Protein AF-A0A9Y2ID64-F1 (afdb_monomer)

Solvent-accessible surface area (backbone atoms only — not comparable to full-atom values): 16949 Å² total; per-residue (Å²): 129,86,84,75,71,75,79,76,76,72,83,69,78,56,63,30,57,60,26,49,51,52,28,35,52,40,46,80,40,38,93,81,46,72,82,49,55,39,58,33,54,42,44,17,38,31,48,61,55,80,53,59,69,57,54,15,60,44,41,73,49,54,58,68,54,50,55,49,28,27,46,74,69,76,42,62,84,85,57,76,77,64,70,68,48,83,76,89,66,81,76,89,46,35,69,60,37,40,52,49,15,52,51,40,32,64,68,20,46,66,40,63,72,39,95,68,62,45,60,68,30,54,23,42,34,30,49,16,54,31,29,45,48,49,18,51,43,60,75,38,75,85,42,77,91,76,60,94,77,67,86,87,72,63,57,59,67,52,46,54,47,50,34,51,56,24,50,49,49,31,50,53,39,52,45,51,53,50,38,60,70,46,64,83,51,51,66,59,57,52,16,51,53,52,49,50,55,46,50,56,44,45,75,65,74,76,55,70,78,60,62,62,50,79,44,76,44,78,53,97,50,88,84,54,78,64,38,46,35,38,39,34,55,52,91,80,41,53,59,41,68,49,54,85,38,85,88,64,83,67,79,65,51,67,53,52,36,54,52,50,52,53,48,32,54,54,51,20,58,60,48,53,78,74,56,56,75,71,78,74,67,61,75,73,73,81,78,73,86,89,84,132

Structure (mmCIF, N/CA/C/O backbone):
data_AF-A0A9Y2ID64-F1
#
_entry.id   AF-A0A9Y2ID64-F1
#
loop_
_atom_site.group_PDB
_atom_site.id
_atom_site.type_symbol
_atom_site.label_atom_id
_atom_site.label_alt_id
_atom_site.label_comp_id
_atom_site.label_asym_id
_atom_site.label_entity_id
_atom_site.label_seq_id
_atom_site.pdbx_PDB_ins_code
_atom_site.Cartn_x
_atom_site.Cartn_y
_atom_site.Cartn_z
_atom_site.occupancy
_atom_site.B_iso_or_equiv
_atom_site.auth_seq_id
_atom_site.auth_comp_id
_atom_site.auth_asym_id
_atom_site.auth_atom_id
_atom_site.pdbx_PDB_model_num
ATOM 1 N N . MET A 1 1 ? 22.579 25.090 21.616 1.00 46.38 1 MET A N 1
ATOM 2 C CA . MET A 1 1 ? 21.559 24.516 20.719 1.00 46.38 1 MET A CA 1
ATOM 3 C C . MET A 1 1 ? 21.939 23.068 20.486 1.00 46.38 1 MET A C 1
ATOM 5 O O . MET A 1 1 ? 23.093 22.851 20.128 1.00 46.38 1 MET A O 1
ATOM 9 N N . PRO A 1 2 ? 21.074 22.095 20.807 1.00 48.19 2 PRO A N 1
ATOM 10 C CA . PRO A 1 2 ? 21.376 20.694 20.552 1.00 48.19 2 PRO A CA 1
ATOM 11 C C . PRO A 1 2 ? 21.497 20.485 19.041 1.00 48.19 2 PRO A C 1
ATOM 13 O O . PRO A 1 2 ? 20.648 20.931 18.275 1.00 48.19 2 PRO A O 1
ATOM 16 N N . ASN A 1 3 ? 22.604 19.875 18.633 1.00 39.44 3 ASN A N 1
ATOM 17 C CA . ASN A 1 3 ? 22.901 19.538 17.251 1.00 39.44 3 ASN A CA 1
ATOM 18 C C . ASN A 1 3 ? 22.115 18.256 16.936 1.00 39.44 3 ASN A C 1
ATOM 20 O O . ASN A 1 3 ? 22.617 17.155 17.151 1.00 39.44 3 ASN A O 1
ATOM 24 N N . THR A 1 4 ? 20.842 18.384 16.567 1.00 50.47 4 THR A N 1
ATOM 25 C CA . THR A 1 4 ? 20.029 17.248 16.127 1.00 50.47 4 THR A CA 1
ATOM 26 C C . THR A 1 4 ? 20.488 16.855 14.732 1.00 50.47 4 THR A C 1
ATOM 28 O O . THR A 1 4 ? 20.091 17.450 13.732 1.00 50.47 4 THR A O 1
ATOM 31 N N . THR A 1 5 ? 21.377 15.865 14.675 1.00 47.34 5 THR A N 1
ATOM 32 C CA . THR A 1 5 ? 21.650 15.120 13.446 1.00 47.34 5 THR A CA 1
ATOM 33 C C . THR A 1 5 ? 20.305 14.673 12.861 1.00 47.34 5 THR A C 1
ATOM 35 O O . THR A 1 5 ? 19.483 14.151 13.620 1.00 47.34 5 THR A O 1
ATOM 38 N N . PRO A 1 6 ? 20.036 14.912 11.564 1.00 44.69 6 PRO A N 1
ATOM 39 C CA . PRO A 1 6 ? 18.810 14.447 10.933 1.00 44.69 6 PRO A CA 1
ATOM 40 C C . PRO A 1 6 ? 18.644 12.944 11.182 1.00 44.69 6 PRO A C 1
ATOM 42 O O . PRO A 1 6 ? 19.647 12.230 11.092 1.00 44.69 6 PRO A O 1
ATOM 45 N N . PRO A 1 7 ? 17.431 12.463 11.503 1.00 44.06 7 PRO A N 1
ATOM 46 C CA . PRO A 1 7 ? 17.189 11.033 11.622 1.00 44.06 7 PRO A CA 1
ATOM 47 C C . PRO A 1 7 ? 17.641 10.343 10.331 1.00 44.06 7 PRO A C 1
ATOM 49 O O . PRO A 1 7 ? 17.332 10.802 9.226 1.00 44.06 7 PRO A O 1
ATOM 52 N N . GLU A 1 8 ? 18.431 9.282 10.485 1.00 36.34 8 GLU A N 1
ATOM 53 C CA . GLU A 1 8 ? 18.841 8.415 9.386 1.00 36.34 8 GLU A CA 1
ATOM 54 C C . GLU A 1 8 ? 17.571 7.897 8.684 1.00 36.34 8 GLU A C 1
ATOM 56 O O . GLU A 1 8 ? 16.610 7.530 9.367 1.00 36.34 8 GLU A O 1
ATOM 61 N N . PRO A 1 9 ? 17.482 7.956 7.342 1.00 42.16 9 PRO A N 1
ATOM 62 C CA . PRO A 1 9 ? 16.262 7.579 6.640 1.00 42.16 9 PRO A CA 1
ATOM 63 C C . PRO A 1 9 ? 15.886 6.134 6.978 1.00 42.16 9 PRO A C 1
ATOM 65 O O . PRO A 1 9 ? 16.739 5.250 6.910 1.00 42.16 9 PRO A O 1
ATOM 68 N N . ALA A 1 10 ? 14.608 5.912 7.313 1.00 44.69 10 ALA A N 1
ATOM 69 C CA . ALA A 1 10 ? 14.034 4.590 7.561 1.00 44.69 10 ALA A CA 1
ATOM 70 C C . ALA A 1 10 ? 14.536 3.575 6.522 1.00 44.69 10 ALA A C 1
ATOM 72 O O . ALA A 1 10 ? 14.597 3.903 5.331 1.00 44.69 10 ALA A O 1
ATOM 73 N N . ALA A 1 11 ? 14.908 2.372 6.978 1.00 47.19 11 ALA A N 1
ATOM 74 C CA . ALA A 1 11 ? 15.541 1.343 6.159 1.00 47.19 11 ALA A CA 1
ATOM 75 C C . ALA A 1 11 ? 14.797 1.180 4.824 1.00 47.19 11 ALA A C 1
ATOM 77 O O . ALA A 1 11 ? 13.653 0.721 4.770 1.00 47.19 11 ALA A O 1
ATOM 78 N N . ALA A 1 12 ? 15.430 1.625 3.736 1.00 54.00 12 ALA A N 1
ATOM 79 C CA . ALA A 1 12 ? 14.833 1.566 2.413 1.00 54.00 12 ALA A CA 1
ATOM 80 C C . ALA A 1 12 ? 14.461 0.111 2.103 1.00 54.00 12 ALA A C 1
ATOM 82 O O . ALA A 1 12 ? 15.291 -0.782 2.290 1.00 54.00 12 ALA A O 1
ATOM 83 N N . VAL A 1 13 ? 13.235 -0.126 1.610 1.00 58.59 13 VAL A N 1
ATOM 84 C CA . VAL A 1 13 ? 12.840 -1.451 1.104 1.00 58.59 13 VAL A CA 1
ATOM 85 C C . VAL A 1 13 ? 13.966 -1.945 0.193 1.00 58.59 13 VAL A C 1
ATOM 87 O O . VAL A 1 13 ? 14.359 -1.210 -0.723 1.00 58.59 13 VAL A O 1
ATOM 90 N N . PRO A 1 14 ? 14.530 -3.144 0.431 1.00 80.56 14 PRO A N 1
ATOM 91 C CA . PRO A 1 14 ? 15.704 -3.572 -0.304 1.00 80.56 14 PRO A CA 1
ATOM 92 C C . PRO A 1 14 ? 15.351 -3.609 -1.789 1.00 80.56 14 PRO A C 1
ATOM 94 O O . PRO A 1 14 ? 14.405 -4.285 -2.190 1.00 80.56 14 PRO A O 1
ATOM 97 N N . ALA A 1 15 ? 16.106 -2.882 -2.619 1.00 83.75 15 ALA A N 1
ATOM 98 C CA . ALA A 1 15 ? 15.819 -2.710 -4.049 1.00 83.75 15 ALA A CA 1
ATOM 99 C C . ALA A 1 15 ? 15.603 -4.047 -4.789 1.00 83.75 15 ALA A C 1
ATOM 101 O O . ALA A 1 15 ? 14.873 -4.112 -5.778 1.00 83.75 15 ALA A O 1
ATOM 102 N N . GLN A 1 16 ? 16.207 -5.127 -4.282 1.00 87.94 16 GLN A N 1
ATOM 103 C CA . GLN A 1 16 ? 15.975 -6.492 -4.738 1.00 87.94 16 GLN A CA 1
ATOM 104 C C . GLN A 1 16 ? 14.514 -6.933 -4.602 1.00 87.94 16 GLN A C 1
ATOM 106 O O . GLN A 1 16 ? 13.974 -7.492 -5.552 1.00 87.94 16 GLN A O 1
ATOM 111 N N . ALA A 1 17 ? 13.877 -6.696 -3.455 1.00 87.44 17 ALA A N 1
ATOM 112 C CA . ALA A 1 17 ? 12.497 -7.101 -3.209 1.00 87.44 17 ALA A CA 1
ATOM 113 C C . ALA A 1 17 ? 11.541 -6.405 -4.186 1.00 87.44 17 ALA A C 1
ATOM 115 O O . ALA A 1 17 ? 10.771 -7.082 -4.863 1.00 87.44 17 ALA A O 1
ATOM 116 N N . MET A 1 18 ? 11.684 -5.086 -4.365 1.00 87.56 18 MET A N 1
ATOM 117 C CA . MET A 1 18 ? 10.884 -4.322 -5.334 1.00 87.56 18 MET A CA 1
ATOM 118 C C . MET A 1 18 ? 11.071 -4.829 -6.769 1.00 87.56 18 MET A C 1
ATOM 120 O O . MET A 1 18 ? 10.116 -4.925 -7.536 1.00 87.56 18 MET A O 1
ATOM 124 N N . ALA A 1 19 ? 12.302 -5.181 -7.148 1.00 90.50 19 ALA A N 1
ATOM 125 C CA . ALA A 1 19 ? 12.588 -5.712 -8.474 1.00 90.50 19 ALA A CA 1
ATOM 126 C C . ALA A 1 19 ? 11.948 -7.090 -8.717 1.00 90.50 19 ALA A C 1
ATOM 128 O O . ALA A 1 19 ? 11.438 -7.354 -9.808 1.00 90.50 19 ALA A O 1
ATOM 129 N N . LEU A 1 20 ? 11.973 -7.968 -7.709 1.00 94.12 20 LEU A N 1
ATOM 130 C CA . LEU A 1 20 ? 11.338 -9.286 -7.773 1.00 94.12 20 LEU A CA 1
ATOM 131 C C . LEU A 1 20 ? 9.811 -9.172 -7.805 1.00 94.12 20 LEU A C 1
ATOM 133 O O . LEU A 1 20 ? 9.170 -9.871 -8.590 1.00 94.12 20 LEU A O 1
ATOM 137 N N . GLU A 1 21 ? 9.239 -8.259 -7.020 1.00 93.12 21 GLU A N 1
ATOM 138 C CA . GLU A 1 21 ? 7.809 -7.956 -7.042 1.00 93.12 21 GLU A CA 1
ATOM 139 C C . GLU A 1 21 ? 7.373 -7.422 -8.412 1.00 93.12 21 GLU A C 1
ATOM 141 O O . GLU A 1 21 ? 6.405 -7.922 -8.988 1.00 93.12 21 GLU A O 1
ATOM 146 N N . ALA A 1 22 ? 8.122 -6.477 -8.988 1.00 92.38 22 ALA A N 1
ATOM 147 C CA . ALA A 1 22 ? 7.846 -5.946 -10.321 1.00 92.38 22 ALA A CA 1
ATOM 148 C C . ALA A 1 22 ? 7.907 -7.041 -11.401 1.00 92.38 22 ALA A C 1
ATOM 150 O O . ALA A 1 22 ? 7.045 -7.096 -12.280 1.00 92.38 22 ALA A O 1
ATOM 151 N N . LEU A 1 23 ? 8.880 -7.957 -11.319 1.00 95.62 23 LEU A N 1
ATOM 152 C CA . LEU A 1 23 ? 8.977 -9.099 -12.231 1.00 95.62 23 LEU A CA 1
ATOM 153 C C . LEU A 1 23 ? 7.775 -10.051 -12.096 1.00 95.62 23 LEU A C 1
ATOM 155 O O . LEU A 1 23 ? 7.238 -10.522 -13.100 1.00 95.62 23 LEU A O 1
ATOM 159 N N . GLN A 1 24 ? 7.316 -10.300 -10.870 1.00 95.88 24 GLN A N 1
ATOM 160 C CA . GLN A 1 24 ? 6.128 -11.113 -10.616 1.00 95.88 24 GLN A CA 1
ATOM 161 C C . GLN A 1 24 ? 4.842 -10.420 -11.099 1.00 95.88 24 GLN A C 1
ATOM 163 O O . GLN A 1 24 ? 3.943 -11.064 -11.644 1.00 95.88 24 GLN A O 1
ATOM 168 N N . ALA A 1 25 ? 4.747 -9.100 -10.925 1.00 91.44 25 ALA A N 1
ATOM 169 C CA . ALA A 1 25 ? 3.642 -8.294 -11.429 1.00 91.44 25 ALA A CA 1
ATOM 170 C C . ALA A 1 25 ? 3.588 -8.304 -12.962 1.00 91.44 25 ALA A C 1
ATOM 172 O O . ALA A 1 25 ? 2.496 -8.405 -13.527 1.00 91.44 25 ALA A O 1
ATOM 173 N N . TRP A 1 26 ? 4.744 -8.280 -13.630 1.00 95.56 26 TRP A N 1
ATOM 174 C CA . TRP A 1 26 ? 4.830 -8.443 -15.079 1.00 95.56 26 TRP A CA 1
ATOM 175 C C . TRP A 1 26 ? 4.258 -9.782 -15.542 1.00 95.56 26 TRP A C 1
ATOM 177 O O . TRP A 1 26 ? 3.458 -9.791 -16.470 1.00 95.56 26 TRP A O 1
ATOM 187 N N . ALA A 1 27 ? 4.573 -10.897 -14.872 1.00 94.44 27 ALA A N 1
ATOM 188 C CA . ALA A 1 27 ? 4.057 -12.213 -15.264 1.00 94.44 27 ALA A CA 1
ATOM 189 C C . ALA A 1 27 ? 2.516 -12.251 -15.293 1.00 94.44 27 ALA A C 1
ATOM 191 O O . ALA A 1 27 ? 1.920 -12.787 -16.228 1.00 94.44 27 ALA A O 1
ATOM 192 N N . ARG A 1 28 ? 1.863 -11.589 -14.324 1.00 93.25 28 ARG A N 1
ATOM 193 C CA . ARG A 1 28 ? 0.395 -11.438 -14.265 1.00 93.25 28 ARG A CA 1
ATOM 194 C C . ARG A 1 28 ? -0.179 -10.521 -15.354 1.00 93.25 28 ARG A C 1
ATOM 196 O O . ARG A 1 28 ? -1.369 -10.591 -15.639 1.00 93.25 28 ARG A O 1
ATOM 203 N N . ASN A 1 29 ? 0.648 -9.662 -15.949 1.00 89.56 29 ASN A N 1
ATOM 204 C CA . ASN A 1 29 ? 0.251 -8.633 -16.915 1.00 89.56 29 ASN A CA 1
ATOM 205 C C . ASN A 1 29 ? 0.968 -8.767 -18.271 1.00 89.56 29 ASN A C 1
ATOM 207 O O . ASN A 1 29 ? 0.982 -7.811 -19.048 1.00 89.56 29 ASN A O 1
ATOM 211 N N . ARG A 1 30 ? 1.554 -9.932 -18.575 1.00 91.25 30 ARG A N 1
ATOM 212 C CA . ARG A 1 30 ? 2.472 -10.123 -19.713 1.00 91.25 30 ARG A CA 1
ATOM 213 C C . ARG A 1 30 ? 1.891 -9.689 -21.060 1.00 91.25 30 ARG A C 1
ATOM 215 O O . ARG A 1 30 ? 2.608 -9.119 -21.875 1.00 91.25 30 ARG A O 1
ATOM 222 N N . ASP A 1 31 ? 0.587 -9.879 -21.256 1.00 90.44 31 ASP A N 1
ATOM 223 C CA . ASP A 1 31 ? -0.111 -9.532 -22.501 1.00 90.44 31 ASP A CA 1
ATOM 224 C C . ASP A 1 31 ? -0.261 -8.012 -22.692 1.00 90.44 31 ASP A C 1
ATOM 226 O O . ASP A 1 31 ? -0.477 -7.538 -23.804 1.00 90.44 31 ASP A O 1
ATOM 230 N N . ARG A 1 32 ? -0.142 -7.233 -21.609 1.00 83.06 32 ARG A N 1
ATOM 231 C CA . ARG A 1 32 ? -0.241 -5.765 -21.616 1.00 83.06 32 ARG A CA 1
ATOM 232 C C . ARG A 1 32 ? 1.120 -5.076 -21.700 1.00 83.06 32 ARG A C 1
ATOM 234 O O . ARG A 1 32 ? 1.168 -3.907 -22.066 1.00 83.06 32 ARG A O 1
ATOM 241 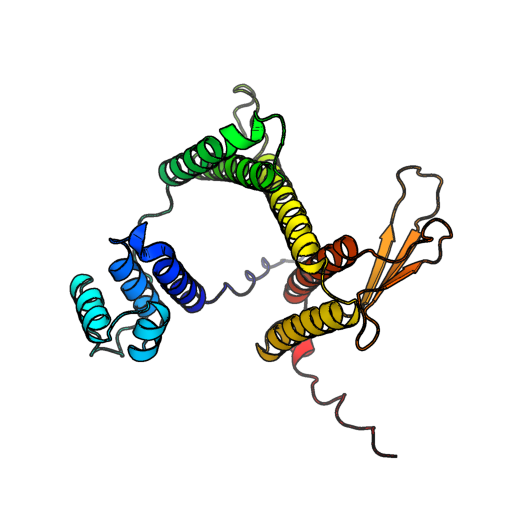N N . MET A 1 33 ? 2.197 -5.774 -21.336 1.00 87.81 33 MET A N 1
ATOM 242 C CA . MET A 1 33 ? 3.558 -5.229 -21.230 1.00 87.81 33 MET A CA 1
ATOM 243 C C . MET A 1 33 ? 4.603 -6.185 -21.841 1.00 87.81 33 MET A C 1
ATOM 245 O O . MET A 1 33 ? 5.575 -6.542 -21.171 1.00 87.81 33 MET A O 1
ATOM 249 N N . PRO A 1 34 ? 4.432 -6.664 -23.088 1.00 85.69 34 PRO A N 1
ATOM 250 C CA . PRO A 1 34 ? 5.273 -7.736 -23.631 1.00 85.69 34 PRO A CA 1
ATOM 251 C C . PRO A 1 34 ? 6.769 -7.375 -23.695 1.00 85.69 34 PRO A C 1
ATOM 253 O O . PRO A 1 34 ? 7.617 -8.254 -23.531 1.00 85.69 34 PRO A O 1
ATOM 256 N N . ASP A 1 35 ? 7.095 -6.090 -23.854 1.00 90.06 35 ASP A N 1
ATOM 257 C CA . ASP A 1 35 ? 8.464 -5.611 -24.085 1.00 90.06 35 ASP A CA 1
ATOM 258 C C . ASP A 1 35 ? 9.276 -5.365 -22.795 1.00 90.06 35 ASP A C 1
ATOM 260 O O . ASP A 1 35 ? 10.505 -5.228 -22.834 1.00 90.06 35 ASP A O 1
ATOM 264 N N . ASP A 1 36 ? 8.623 -5.367 -21.627 1.00 92.69 36 ASP A N 1
ATOM 265 C CA . ASP A 1 36 ? 9.250 -4.968 -20.360 1.00 92.69 36 ASP A CA 1
ATOM 266 C C . ASP A 1 36 ? 9.987 -6.107 -19.642 1.00 92.69 36 ASP A C 1
ATOM 268 O O . ASP A 1 36 ? 10.853 -5.847 -18.798 1.00 92.69 36 ASP A O 1
ATOM 272 N N . ARG A 1 37 ? 9.725 -7.372 -20.010 1.00 95.94 37 ARG A N 1
ATOM 273 C CA . ARG A 1 37 ? 10.281 -8.560 -19.331 1.00 95.94 37 ARG A CA 1
ATOM 274 C C . ARG A 1 37 ? 11.792 -8.484 -19.173 1.00 95.94 37 ARG A C 1
ATOM 276 O O . ARG A 1 37 ? 12.315 -8.599 -18.067 1.00 95.94 37 ARG A O 1
ATOM 283 N N . ALA A 1 38 ? 12.501 -8.249 -20.278 1.00 95.00 38 ALA A N 1
ATOM 284 C CA . ALA A 1 38 ? 13.957 -8.231 -20.271 1.00 95.00 38 ALA A CA 1
ATOM 285 C C . ALA A 1 38 ? 14.515 -7.095 -19.399 1.00 95.00 38 ALA A C 1
ATOM 287 O O . ALA A 1 38 ? 15.563 -7.255 -18.774 1.00 95.00 38 ALA A O 1
ATOM 288 N N . THR A 1 39 ? 13.816 -5.955 -19.327 1.00 93.69 39 THR A N 1
ATOM 289 C CA . THR A 1 39 ? 14.183 -4.843 -18.436 1.00 93.69 39 THR A CA 1
ATOM 290 C C . THR A 1 39 ? 14.064 -5.257 -16.973 1.00 93.69 39 THR A C 1
ATOM 292 O O . THR A 1 39 ? 14.985 -5.006 -16.197 1.00 93.69 39 THR A O 1
ATOM 295 N N . LEU A 1 40 ? 12.958 -5.907 -16.604 1.00 94.88 40 LEU A N 1
ATOM 296 C CA . LEU A 1 40 ? 12.664 -6.306 -15.227 1.00 94.88 40 LEU A CA 1
ATOM 297 C C . LEU A 1 40 ? 13.554 -7.459 -14.749 1.00 94.88 40 LEU A C 1
ATOM 299 O O . LEU A 1 40 ? 14.046 -7.434 -13.623 1.00 94.88 40 LEU A O 1
ATOM 303 N N . VAL A 1 41 ? 13.864 -8.421 -15.621 1.00 96.25 41 VAL A N 1
ATOM 304 C CA . VAL A 1 41 ? 14.854 -9.475 -15.341 1.00 96.25 41 VAL A CA 1
ATOM 305 C C . VAL A 1 41 ? 16.237 -8.866 -15.082 1.00 96.25 41 VAL A C 1
ATOM 307 O O . VAL A 1 41 ? 16.906 -9.213 -14.107 1.00 96.25 41 VAL A O 1
ATOM 310 N N . ALA A 1 42 ? 16.662 -7.918 -15.923 1.00 94.25 42 ALA A N 1
ATOM 311 C CA . ALA A 1 42 ? 17.931 -7.221 -15.739 1.00 94.25 42 ALA A CA 1
ATOM 312 C C . ALA A 1 42 ? 17.951 -6.338 -14.483 1.00 94.25 42 ALA A C 1
ATOM 314 O O . ALA A 1 42 ? 19.002 -6.224 -13.851 1.00 94.25 42 ALA A O 1
ATOM 315 N N . LEU A 1 43 ? 16.817 -5.731 -14.117 1.00 92.69 43 LEU A N 1
ATOM 316 C CA . LEU A 1 43 ? 16.651 -4.979 -12.873 1.00 92.69 43 LEU A CA 1
ATOM 317 C C . LEU A 1 43 ? 16.892 -5.888 -11.666 1.00 92.69 43 LEU A C 1
ATOM 319 O O . LEU A 1 43 ? 17.807 -5.619 -10.893 1.00 92.69 43 LEU A O 1
ATOM 323 N N . ALA A 1 44 ? 16.146 -6.994 -11.569 1.00 93.69 44 ALA A N 1
ATOM 324 C CA . ALA A 1 44 ? 16.256 -7.955 -10.472 1.00 93.69 44 ALA A CA 1
ATOM 325 C C . ALA A 1 44 ? 17.679 -8.503 -10.331 1.00 93.69 44 ALA A C 1
ATOM 327 O O . ALA A 1 44 ? 18.214 -8.578 -9.221 1.00 93.69 44 ALA A O 1
ATOM 328 N N . TRP A 1 45 ? 18.335 -8.809 -11.457 1.00 93.88 45 TRP A N 1
ATOM 329 C CA . TRP A 1 45 ? 19.750 -9.159 -11.446 1.00 93.88 45 TRP A CA 1
ATOM 330 C C . TRP A 1 45 ? 20.590 -8.008 -10.896 1.00 93.88 45 TRP A C 1
ATOM 332 O O . TRP A 1 45 ? 21.276 -8.160 -9.899 1.00 93.88 45 TRP A O 1
ATOM 342 N N . ARG A 1 46 ? 20.535 -6.806 -11.453 1.00 91.19 46 ARG A N 1
ATOM 343 C CA . ARG A 1 46 ? 21.385 -5.702 -10.978 1.00 91.19 46 ARG A CA 1
ATOM 344 C C . ARG A 1 46 ? 21.202 -5.362 -9.495 1.00 91.19 46 ARG A C 1
ATOM 346 O O . ARG A 1 46 ? 22.189 -5.022 -8.852 1.00 91.19 46 ARG A O 1
ATOM 353 N N . THR A 1 47 ? 20.006 -5.550 -8.941 1.00 89.44 47 THR A N 1
ATOM 354 C CA . THR A 1 47 ? 19.703 -5.330 -7.518 1.00 89.44 47 THR A CA 1
ATOM 355 C C . THR A 1 47 ? 20.080 -6.492 -6.595 1.00 89.44 47 THR A C 1
ATOM 357 O O . THR A 1 47 ? 19.902 -6.368 -5.392 1.00 89.44 47 THR A O 1
ATOM 360 N N . GLY A 1 48 ? 20.597 -7.612 -7.117 1.00 90.56 48 GLY A N 1
ATOM 361 C CA . GLY A 1 48 ? 21.178 -8.692 -6.301 1.00 90.56 48 GLY A CA 1
ATOM 362 C C . GLY A 1 48 ? 20.576 -10.086 -6.496 1.00 90.56 48 GLY A C 1
ATOM 363 O O . GLY A 1 48 ? 21.176 -11.069 -6.064 1.00 90.56 48 GLY A O 1
ATOM 364 N N . ALA A 1 49 ? 19.462 -10.238 -7.217 1.00 92.94 49 ALA A N 1
ATOM 365 C CA . ALA A 1 49 ? 18.871 -11.555 -7.447 1.00 92.94 49 ALA A CA 1
ATOM 366 C C . ALA A 1 49 ? 19.725 -12.377 -8.434 1.00 92.94 49 ALA A C 1
ATOM 368 O O . ALA A 1 49 ? 19.691 -12.166 -9.644 1.00 92.94 49 ALA A O 1
ATOM 369 N N . ARG A 1 50 ? 20.539 -13.313 -7.921 1.00 93.88 50 ARG A N 1
ATOM 370 C CA . ARG A 1 50 ? 21.457 -14.161 -8.722 1.00 93.88 50 ARG A CA 1
ATOM 371 C C . ARG A 1 50 ? 20.908 -15.560 -9.037 1.00 93.88 50 ARG A C 1
ATOM 373 O O . ARG A 1 50 ? 21.580 -16.352 -9.703 1.00 93.88 50 ARG A O 1
ATOM 380 N N . ASN A 1 51 ? 19.709 -15.901 -8.567 1.00 95.94 51 ASN A N 1
ATOM 381 C CA . ASN A 1 51 ? 19.127 -17.230 -8.748 1.00 95.94 51 ASN A CA 1
ATOM 382 C C . ASN A 1 51 ? 18.256 -17.306 -10.015 1.00 95.94 51 ASN A C 1
ATOM 384 O O . ASN A 1 51 ? 17.075 -16.974 -10.003 1.00 95.94 51 ASN A O 1
ATOM 388 N N . ILE A 1 52 ? 18.824 -17.820 -11.112 1.00 97.81 52 ILE A N 1
ATOM 389 C CA . ILE A 1 52 ? 18.121 -17.972 -12.403 1.00 97.81 52 ILE A CA 1
ATOM 390 C C . ILE A 1 52 ? 16.830 -18.797 -12.284 1.00 97.81 52 ILE A C 1
ATOM 392 O O . ILE A 1 52 ? 15.860 -18.513 -12.982 1.00 97.81 52 ILE A O 1
ATOM 396 N N . ARG A 1 53 ? 16.789 -19.819 -11.413 1.00 97.88 53 ARG A N 1
ATOM 397 C CA . ARG A 1 53 ? 15.580 -20.646 -11.242 1.00 97.88 53 ARG A CA 1
ATOM 398 C C . ARG A 1 53 ? 14.447 -19.849 -10.613 1.00 97.88 53 ARG A C 1
ATOM 400 O O . ARG A 1 53 ? 13.300 -20.014 -11.005 1.00 97.88 53 ARG A O 1
ATOM 407 N N . GLU A 1 54 ? 14.785 -19.006 -9.650 1.00 97.06 54 GLU A N 1
ATOM 408 C CA . GLU A 1 54 ? 13.832 -18.138 -8.974 1.00 97.06 54 GLU A CA 1
ATOM 409 C C . GLU A 1 54 ? 13.300 -17.056 -9.914 1.00 97.06 54 GLU A C 1
ATOM 411 O O . GLU A 1 54 ? 12.088 -16.899 -10.013 1.00 97.06 54 GLU A O 1
ATOM 416 N N . LEU A 1 55 ? 14.181 -16.395 -10.675 1.00 97.94 55 LEU A N 1
ATOM 417 C CA . LEU A 1 55 ? 13.779 -15.413 -11.688 1.00 97.94 55 LEU A CA 1
ATOM 418 C C . LEU A 1 55 ? 12.840 -16.030 -12.733 1.00 97.94 55 LEU A C 1
ATOM 420 O O . LEU A 1 55 ? 11.802 -15.455 -13.038 1.00 97.94 55 LEU A O 1
ATOM 424 N N . ALA A 1 56 ? 13.170 -17.226 -13.233 1.00 98.19 56 ALA A N 1
ATOM 425 C CA . ALA A 1 56 ? 12.332 -17.964 -14.177 1.00 98.19 56 ALA A CA 1
ATOM 426 C C . ALA A 1 56 ? 10.950 -18.292 -13.587 1.00 98.19 56 ALA A C 1
ATOM 428 O O . ALA A 1 56 ? 9.935 -18.108 -14.253 1.00 98.19 56 ALA A O 1
ATOM 429 N N . ARG A 1 57 ? 10.909 -18.730 -12.321 1.00 98.00 57 ARG A N 1
ATOM 430 C CA . ARG A 1 57 ? 9.663 -19.033 -11.605 1.00 98.00 57 ARG A CA 1
ATOM 431 C C . ARG A 1 57 ? 8.799 -17.786 -11.410 1.00 98.00 57 ARG A C 1
ATOM 433 O O . ARG A 1 57 ? 7.601 -17.853 -11.642 1.00 98.00 57 ARG A O 1
ATOM 440 N N . LEU A 1 58 ? 9.384 -16.671 -10.969 1.00 97.25 58 LEU A N 1
ATOM 441 C CA . LEU A 1 58 ? 8.649 -15.423 -10.721 1.00 97.25 58 LEU A CA 1
ATOM 442 C C . LEU A 1 58 ? 8.112 -14.801 -12.010 1.00 97.25 58 LEU A C 1
ATOM 444 O O . LEU A 1 58 ? 7.010 -14.265 -12.011 1.00 97.25 58 LEU A O 1
ATOM 448 N N . ALA A 1 59 ? 8.877 -14.902 -13.095 1.00 96.75 59 ALA A N 1
ATOM 449 C CA . ALA A 1 59 ? 8.488 -14.410 -14.408 1.00 96.75 59 ALA A CA 1
ATOM 450 C C . ALA A 1 59 ? 7.575 -15.376 -15.189 1.00 96.75 59 ALA A C 1
ATOM 452 O O . ALA A 1 59 ? 7.129 -15.011 -16.269 1.00 96.75 59 ALA A O 1
ATOM 453 N N . ASP A 1 60 ? 7.318 -16.593 -14.693 1.00 97.12 60 ASP A N 1
ATOM 454 C CA . ASP A 1 60 ? 6.584 -17.646 -15.418 1.00 97.12 60 ASP A CA 1
ATOM 455 C C . ASP A 1 60 ? 7.155 -17.921 -16.831 1.00 97.12 60 ASP A C 1
ATOM 457 O O . ASP A 1 60 ? 6.442 -17.978 -17.834 1.00 97.12 60 ASP A O 1
ATOM 461 N N . VAL A 1 61 ? 8.484 -18.050 -16.935 1.00 97.75 61 VAL A N 1
ATOM 462 C CA . VAL A 1 61 ? 9.184 -18.359 -18.197 1.00 97.75 61 VAL A CA 1
ATOM 463 C C . VAL A 1 61 ? 10.261 -19.425 -18.012 1.00 97.75 61 VAL A C 1
ATOM 465 O O . VAL A 1 61 ? 10.639 -19.799 -16.902 1.00 97.75 61 VAL A O 1
ATOM 468 N N . SER A 1 62 ? 10.797 -19.931 -19.123 1.00 98.25 62 SER A N 1
ATOM 469 C CA . SER A 1 62 ? 11.916 -20.874 -19.089 1.00 98.25 62 SER A CA 1
ATOM 470 C C . SER A 1 62 ? 13.221 -20.205 -18.628 1.00 98.25 62 SER A C 1
ATOM 472 O O . SER A 1 62 ? 13.426 -19.001 -18.797 1.00 98.25 62 SER A O 1
ATOM 474 N N . ARG A 1 63 ? 14.166 -20.997 -18.105 1.00 98.44 63 ARG A N 1
ATOM 475 C CA . ARG A 1 63 ? 15.511 -20.494 -17.759 1.00 98.44 63 ARG A CA 1
ATOM 476 C C . ARG A 1 63 ? 16.257 -19.971 -18.987 1.00 98.44 63 ARG A C 1
ATOM 478 O O . ARG A 1 63 ? 16.977 -18.985 -18.873 1.00 98.44 63 ARG A O 1
ATOM 485 N N . ASP A 1 64 ? 16.062 -20.596 -20.145 1.00 98.38 64 ASP A N 1
ATOM 486 C CA . ASP A 1 64 ? 16.695 -20.180 -21.399 1.00 98.38 64 ASP A CA 1
ATOM 487 C C . ASP A 1 64 ? 16.226 -18.784 -21.817 1.00 98.38 64 ASP A C 1
ATOM 489 O O . ASP A 1 64 ? 17.030 -17.966 -22.264 1.00 98.38 64 ASP A O 1
ATOM 493 N N . THR A 1 65 ? 14.949 -18.471 -21.576 1.00 97.81 65 THR A N 1
ATOM 494 C CA . THR A 1 65 ? 14.394 -17.124 -21.752 1.00 97.81 65 THR A CA 1
ATOM 495 C C . THR A 1 65 ? 15.077 -16.113 -20.832 1.00 97.81 65 THR A C 1
ATOM 497 O O . THR A 1 65 ? 15.478 -15.055 -21.305 1.00 97.81 65 THR A O 1
ATOM 500 N N . ILE A 1 66 ? 15.298 -16.448 -19.555 1.00 98.25 66 ILE A N 1
ATOM 501 C CA . ILE A 1 66 ? 16.024 -15.571 -18.619 1.00 98.25 66 ILE A CA 1
ATOM 502 C C . ILE A 1 66 ? 17.458 -15.314 -19.098 1.00 98.25 66 ILE A C 1
ATOM 504 O O . ILE A 1 66 ? 17.910 -14.171 -19.107 1.00 98.25 66 ILE A O 1
ATOM 508 N N . TYR A 1 67 ? 18.178 -16.351 -19.539 1.00 97.88 67 TYR A N 1
ATOM 509 C CA . TYR A 1 67 ? 19.519 -16.177 -20.104 1.00 97.88 67 TYR A CA 1
ATOM 510 C C . TYR A 1 67 ? 19.512 -15.294 -21.359 1.00 97.88 67 TYR A C 1
ATOM 512 O O . TYR A 1 67 ? 20.413 -14.472 -21.531 1.00 97.88 67 TYR A O 1
ATOM 520 N N . ALA A 1 68 ? 18.515 -15.449 -22.235 1.00 97.75 68 ALA A N 1
ATOM 521 C CA . ALA A 1 68 ? 18.364 -14.618 -23.425 1.00 97.75 68 ALA A CA 1
ATOM 522 C C . ALA A 1 68 ? 18.078 -13.148 -23.071 1.00 97.75 68 ALA A C 1
ATOM 524 O O . ALA A 1 68 ? 18.721 -12.259 -23.628 1.00 97.75 68 ALA A O 1
ATOM 525 N N . ASP A 1 69 ? 17.187 -12.898 -22.112 1.00 97.19 69 ASP A N 1
ATOM 526 C CA . ASP A 1 69 ? 16.832 -11.560 -21.636 1.00 97.19 69 ASP A CA 1
ATOM 527 C C . ASP A 1 69 ? 18.025 -10.840 -20.990 1.00 97.19 69 ASP A C 1
ATOM 529 O O . ASP A 1 69 ? 18.301 -9.680 -21.305 1.00 97.19 69 ASP A O 1
ATOM 533 N N . LEU A 1 70 ? 18.776 -11.534 -20.124 1.00 96.06 70 LEU A N 1
ATOM 534 C CA . LEU A 1 70 ? 19.994 -10.994 -19.513 1.00 96.06 70 LEU A CA 1
ATOM 535 C C . LEU A 1 70 ? 21.028 -10.638 -20.587 1.00 96.06 70 LEU A C 1
ATOM 537 O O . LEU A 1 70 ? 21.552 -9.522 -20.593 1.00 96.06 70 LEU A O 1
ATOM 541 N N . ARG A 1 71 ? 21.247 -11.534 -21.560 1.00 96.00 71 ARG A N 1
ATOM 542 C CA . ARG A 1 71 ? 22.159 -11.288 -22.685 1.00 96.00 71 ARG A CA 1
ATOM 543 C C . ARG A 1 71 ? 21.719 -10.091 -23.530 1.00 96.00 71 ARG A C 1
ATOM 545 O O . ARG A 1 71 ? 22.558 -9.267 -23.882 1.00 96.00 71 ARG A O 1
ATOM 552 N N . ALA A 1 72 ? 20.421 -9.946 -23.804 1.00 94.62 72 ALA A N 1
ATOM 553 C CA . ALA A 1 72 ? 19.864 -8.806 -24.539 1.00 94.62 72 ALA A CA 1
ATOM 554 C C . ALA A 1 72 ? 20.083 -7.462 -23.818 1.00 94.62 72 ALA A C 1
ATOM 556 O O . ALA A 1 72 ? 20.099 -6.408 -24.450 1.00 94.62 72 ALA A O 1
ATOM 557 N N . ARG A 1 73 ? 20.292 -7.491 -22.496 1.00 93.44 73 ARG A N 1
ATOM 558 C CA . ARG A 1 73 ? 20.631 -6.321 -21.671 1.00 93.44 73 ARG A CA 1
ATOM 559 C C . ARG A 1 73 ? 22.126 -6.197 -21.365 1.00 93.44 73 ARG A C 1
ATOM 561 O O . ARG A 1 73 ? 22.495 -5.379 -20.519 1.00 93.44 73 ARG A O 1
ATOM 568 N N . GLY A 1 74 ? 22.966 -6.972 -22.054 1.00 92.62 74 GLY A N 1
ATOM 569 C CA . GLY A 1 74 ? 24.422 -6.951 -21.911 1.00 92.62 74 GLY A CA 1
ATOM 570 C C . GLY A 1 74 ? 24.919 -7.529 -20.585 1.00 92.62 74 GLY A C 1
ATOM 571 O O . GLY A 1 74 ? 25.983 -7.136 -20.121 1.00 92.62 74 GLY A O 1
ATOM 572 N N . ILE A 1 75 ? 24.142 -8.409 -19.948 1.00 93.06 75 ILE A N 1
ATOM 573 C CA . ILE A 1 75 ? 24.497 -9.050 -18.680 1.00 93.06 75 ILE A CA 1
ATOM 574 C C . ILE A 1 75 ? 24.960 -10.482 -18.952 1.00 93.06 75 ILE A C 1
ATOM 576 O O . ILE A 1 75 ? 24.215 -11.285 -19.519 1.00 93.06 75 ILE A O 1
ATOM 580 N N . ASP A 1 76 ? 26.170 -10.812 -18.498 1.00 93.56 76 ASP A N 1
ATOM 581 C CA . ASP A 1 76 ? 26.649 -12.191 -18.439 1.00 93.56 76 ASP A CA 1
ATOM 582 C C . ASP A 1 76 ? 26.231 -12.838 -17.111 1.00 93.56 76 ASP A C 1
ATOM 584 O O . ASP A 1 76 ? 26.722 -12.490 -16.041 1.00 93.56 76 ASP A O 1
ATOM 588 N N . ALA A 1 77 ? 25.317 -13.805 -17.179 1.00 92.69 77 ALA A N 1
ATOM 589 C CA . ALA A 1 77 ? 24.850 -14.546 -16.009 1.00 92.69 77 ALA A CA 1
ATOM 590 C C . ALA A 1 77 ? 25.921 -15.478 -15.397 1.00 92.69 77 ALA A C 1
ATOM 592 O O . ALA A 1 77 ? 25.725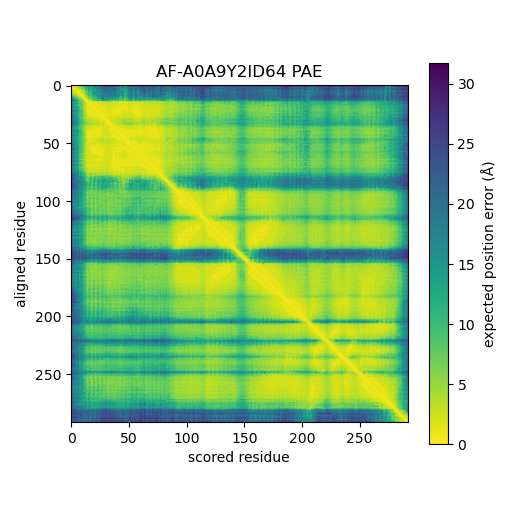 -15.988 -14.286 1.00 92.69 77 ALA A O 1
ATOM 593 N N . GLY A 1 78 ? 27.016 -15.744 -16.122 1.00 91.12 78 GLY A N 1
ATOM 594 C CA . GLY A 1 78 ? 28.183 -16.477 -15.631 1.00 91.12 78 GLY A CA 1
ATOM 595 C C . GLY A 1 78 ? 29.035 -15.659 -14.659 1.00 91.12 78 GLY A C 1
ATOM 596 O O . GLY A 1 78 ? 29.582 -16.221 -13.708 1.00 91.12 78 GLY A O 1
ATOM 597 N N . ASP A 1 79 ? 29.070 -14.335 -14.826 1.00 88.81 79 ASP A N 1
ATOM 598 C CA . ASP A 1 79 ? 29.742 -13.422 -13.906 1.00 88.81 79 ASP A CA 1
ATOM 599 C C . ASP A 1 79 ? 28.815 -13.043 -12.744 1.00 88.81 79 ASP A C 1
ATOM 601 O O . ASP A 1 79 ? 28.097 -12.041 -12.743 1.00 88.81 79 ASP A O 1
ATOM 605 N N . ARG A 1 80 ? 28.830 -13.884 -11.708 1.00 80.38 80 ARG A N 1
ATOM 606 C CA . ARG A 1 80 ? 28.107 -13.618 -10.455 1.00 80.38 80 ARG A CA 1
ATOM 607 C C . ARG A 1 80 ? 28.854 -12.668 -9.523 1.00 80.38 80 ARG A C 1
ATOM 609 O O . ARG A 1 80 ? 28.270 -12.244 -8.529 1.00 80.38 80 ARG A O 1
ATOM 616 N N . THR A 1 81 ? 30.116 -12.373 -9.830 1.00 78.62 81 THR A N 1
ATOM 617 C CA . THR A 1 81 ? 30.994 -11.514 -9.029 1.00 78.62 81 THR A CA 1
ATOM 618 C C . THR A 1 81 ? 30.886 -10.043 -9.405 1.00 78.62 81 THR A C 1
ATOM 620 O O . THR A 1 81 ? 31.284 -9.194 -8.610 1.00 78.62 81 THR A O 1
ATOM 623 N N . ALA A 1 82 ? 30.298 -9.734 -10.567 1.00 73.50 82 ALA A N 1
ATOM 624 C CA . ALA A 1 82 ? 29.915 -8.382 -10.935 1.00 73.50 82 ALA A CA 1
ATOM 625 C C . ALA A 1 82 ? 29.116 -7.735 -9.796 1.00 73.50 82 ALA A C 1
ATOM 627 O O . ALA A 1 82 ? 28.029 -8.202 -9.422 1.00 73.50 82 ALA A O 1
ATOM 628 N N . ALA A 1 83 ? 29.685 -6.660 -9.245 1.00 66.81 83 ALA A N 1
ATOM 629 C CA . ALA A 1 83 ? 29.057 -5.884 -8.190 1.00 66.81 83 ALA A CA 1
ATOM 630 C C . ALA A 1 83 ? 27.631 -5.500 -8.604 1.00 66.81 83 ALA A C 1
ATOM 632 O O . ALA A 1 83 ? 27.355 -5.261 -9.784 1.00 66.81 83 ALA A O 1
ATOM 633 N N . ALA A 1 84 ? 26.717 -5.447 -7.635 1.00 68.56 84 ALA A N 1
ATOM 634 C CA . ALA A 1 84 ? 25.392 -4.891 -7.860 1.00 68.56 84 ALA A CA 1
ATOM 635 C C . ALA A 1 84 ? 25.552 -3.448 -8.363 1.00 68.56 84 ALA A C 1
ATOM 637 O O . ALA A 1 84 ? 25.910 -2.545 -7.612 1.00 68.56 84 ALA A O 1
ATOM 638 N N . THR A 1 85 ? 25.366 -3.237 -9.663 1.00 67.38 85 THR A N 1
ATOM 639 C CA . THR A 1 85 ? 25.401 -1.902 -10.253 1.00 67.38 85 THR A CA 1
ATOM 640 C C . THR A 1 85 ? 23.988 -1.362 -10.266 1.00 67.38 85 THR A C 1
ATOM 642 O O . THR A 1 85 ? 23.137 -1.929 -10.957 1.00 67.38 85 THR A O 1
ATOM 645 N N . THR A 1 86 ? 23.740 -0.252 -9.573 1.00 65.06 86 THR A N 1
ATOM 646 C CA . THR A 1 86 ? 22.472 0.472 -9.686 1.00 65.06 86 THR A CA 1
ATOM 647 C C . THR A 1 86 ? 22.203 0.756 -11.163 1.00 65.06 86 THR A C 1
ATOM 649 O O . THR A 1 86 ? 23.040 1.382 -11.827 1.00 65.06 86 THR A O 1
ATOM 652 N N . PRO A 1 87 ? 21.097 0.258 -11.737 1.00 65.31 87 PRO A N 1
ATOM 653 C CA . PRO A 1 87 ? 20.851 0.473 -13.148 1.00 65.31 87 PRO A CA 1
ATOM 654 C C . PRO A 1 87 ? 20.625 1.967 -13.394 1.00 65.31 87 PRO A C 1
ATOM 656 O O . PRO A 1 87 ? 19.951 2.644 -12.619 1.00 65.31 87 PRO A O 1
ATOM 659 N N . LYS A 1 88 ? 21.179 2.483 -14.493 1.00 67.00 88 LYS A N 1
ATOM 660 C CA . LYS A 1 88 ? 20.930 3.857 -14.938 1.00 67.00 88 LYS A CA 1
ATOM 661 C C . LYS A 1 88 ? 19.570 3.910 -15.634 1.00 67.00 88 LYS A C 1
ATOM 663 O O . LYS A 1 88 ? 19.505 3.826 -16.858 1.00 67.00 88 LYS A O 1
ATOM 668 N N . TYR A 1 89 ? 18.488 3.967 -14.863 1.00 69.56 89 TYR A N 1
ATOM 669 C CA . TYR A 1 89 ? 17.175 4.279 -15.428 1.00 69.56 89 TYR A CA 1
ATOM 670 C C . TYR A 1 89 ? 17.092 5.756 -15.774 1.00 69.56 89 TYR A C 1
ATOM 672 O O . TYR A 1 89 ? 17.750 6.591 -15.149 1.00 69.56 89 TYR A O 1
ATOM 680 N N . GLN A 1 90 ? 16.269 6.071 -16.774 1.00 73.31 90 GLN A N 1
ATOM 681 C CA . GLN A 1 90 ? 15.827 7.446 -16.926 1.00 73.31 90 GLN A CA 1
ATOM 682 C C . GLN A 1 90 ? 15.069 7.838 -15.653 1.00 73.31 90 GLN A C 1
ATOM 684 O O . GLN A 1 90 ? 14.261 7.037 -15.171 1.00 73.31 90 GLN A O 1
ATOM 689 N N . PRO A 1 91 ? 15.341 9.024 -15.088 1.00 79.31 91 PRO A N 1
ATOM 690 C CA . PRO A 1 91 ? 14.555 9.539 -13.982 1.00 79.31 91 PRO A CA 1
ATOM 691 C C . PRO A 1 91 ? 13.073 9.531 -14.345 1.00 79.31 91 PRO A C 1
ATOM 693 O O . PRO A 1 91 ? 12.708 9.769 -15.499 1.00 79.31 91 PRO A O 1
ATOM 696 N N . LEU A 1 92 ? 12.227 9.277 -13.352 1.00 86.56 92 LEU A N 1
ATOM 697 C CA . LEU A 1 92 ? 10.794 9.465 -13.499 1.00 86.56 92 LEU A CA 1
ATOM 698 C C . LEU A 1 92 ? 10.533 10.923 -13.899 1.00 86.56 92 LEU A C 1
ATOM 700 O O . LEU A 1 92 ? 10.930 11.842 -13.184 1.00 86.56 92 LEU A O 1
ATOM 704 N N . THR A 1 93 ? 9.914 11.135 -15.058 1.00 91.56 93 THR A N 1
ATOM 705 C CA . THR A 1 93 ? 9.636 12.479 -15.573 1.00 91.56 93 THR A CA 1
ATOM 706 C C . THR A 1 93 ? 8.215 12.903 -15.223 1.00 91.56 93 THR A C 1
ATOM 708 O O . THR A 1 93 ? 7.311 12.066 -15.159 1.00 91.56 93 THR A O 1
ATOM 711 N N . ALA A 1 94 ? 8.002 14.211 -15.063 1.00 91.88 94 ALA A N 1
ATOM 712 C CA . ALA A 1 94 ? 6.667 14.783 -14.899 1.00 91.88 94 ALA A CA 1
ATOM 713 C C . ALA A 1 94 ? 5.719 14.326 -16.020 1.00 91.88 94 ALA A C 1
ATOM 715 O O . ALA A 1 94 ? 4.654 13.782 -15.749 1.00 91.88 94 ALA A O 1
ATOM 716 N N . ALA A 1 95 ? 6.171 14.392 -17.278 1.00 92.38 95 ALA A N 1
ATOM 717 C CA . ALA A 1 95 ? 5.391 13.962 -18.437 1.00 92.38 95 ALA A CA 1
ATOM 718 C C . ALA A 1 95 ? 4.935 12.489 -18.374 1.00 92.38 95 ALA A C 1
ATOM 720 O O . ALA A 1 95 ? 3.820 12.176 -18.798 1.00 92.38 95 ALA A O 1
ATOM 721 N N . ALA A 1 96 ? 5.772 11.582 -17.851 1.00 91.31 96 ALA A N 1
ATOM 722 C CA . ALA A 1 96 ? 5.403 10.177 -17.682 1.00 91.31 96 ALA A CA 1
ATOM 723 C C . ALA A 1 96 ? 4.296 10.007 -16.627 1.00 91.31 96 ALA A C 1
ATOM 725 O O . ALA A 1 96 ? 3.323 9.291 -16.871 1.00 91.31 96 ALA A O 1
ATOM 726 N N . ILE A 1 97 ? 4.410 10.704 -15.491 1.00 95.06 97 ILE A N 1
ATOM 727 C CA . ILE A 1 97 ? 3.394 10.689 -14.430 1.00 95.06 97 ILE A CA 1
ATOM 728 C C . ILE A 1 97 ? 2.088 11.335 -14.892 1.00 95.06 97 ILE A C 1
ATOM 730 O O . ILE A 1 97 ? 1.031 10.733 -14.718 1.00 95.06 97 ILE A O 1
ATOM 734 N N . ALA A 1 98 ? 2.155 12.471 -15.582 1.00 91.50 98 ALA A N 1
ATOM 735 C CA . ALA A 1 98 ? 0.996 13.140 -16.164 1.00 91.50 98 ALA A CA 1
ATOM 736 C C . ALA A 1 98 ? 0.249 12.235 -17.159 1.00 91.50 98 ALA A C 1
ATOM 738 O O . ALA A 1 98 ? -0.982 12.187 -17.206 1.00 91.50 98 ALA A O 1
ATOM 739 N N . GLY A 1 99 ? 0.998 11.487 -17.979 1.00 91.56 99 GLY A N 1
ATOM 740 C CA . GLY A 1 99 ? 0.437 10.495 -18.894 1.00 91.56 99 GLY A CA 1
ATOM 741 C C . GLY A 1 99 ? -0.331 9.392 -18.162 1.00 91.56 99 GLY A C 1
ATOM 742 O O . GLY A 1 99 ? -1.430 9.028 -18.587 1.00 91.56 99 GLY A O 1
ATOM 743 N N . LEU A 1 100 ? 0.215 8.898 -17.047 1.00 94.44 100 LEU A N 1
ATOM 744 C CA . LEU A 1 100 ? -0.433 7.890 -16.211 1.00 94.44 100 LEU A CA 1
ATOM 745 C C . LEU A 1 100 ? -1.675 8.445 -15.498 1.00 94.44 100 LEU A C 1
ATOM 747 O O . LEU A 1 100 ? -2.721 7.801 -15.553 1.00 94.44 100 LEU A O 1
ATOM 751 N N . GLY A 1 101 ? -1.589 9.637 -14.898 1.00 93.94 101 GLY A N 1
ATOM 752 C CA . GLY A 1 101 ? -2.710 10.310 -14.231 1.00 93.94 101 GLY A CA 1
ATOM 753 C C . GLY A 1 101 ? -3.910 10.473 -15.164 1.00 93.94 101 GLY A C 1
ATOM 754 O O . GLY A 1 101 ? -5.002 9.978 -14.873 1.00 93.94 101 GLY A O 1
ATOM 755 N N . ARG A 1 102 ? -3.682 11.016 -16.369 1.00 94.06 102 ARG A N 1
ATOM 756 C CA . ARG A 1 102 ? -4.723 11.142 -17.405 1.00 94.06 102 ARG A CA 1
ATOM 757 C C . ARG A 1 102 ? -5.316 9.804 -17.827 1.00 94.06 102 ARG A C 1
ATOM 759 O O . ARG A 1 102 ? -6.529 9.712 -18.027 1.00 94.06 102 ARG A O 1
ATOM 766 N N . LEU A 1 103 ? -4.491 8.767 -17.990 1.00 93.31 103 LEU A N 1
ATOM 767 C CA . LEU A 1 103 ? -4.976 7.434 -18.352 1.00 93.31 103 LEU A CA 1
ATOM 768 C C . LEU A 1 103 ? -5.904 6.879 -17.265 1.00 93.31 103 LEU A C 1
ATOM 770 O O . LEU A 1 103 ? -7.002 6.424 -17.580 1.00 93.31 103 LEU A O 1
ATOM 774 N N . VAL A 1 104 ? -5.475 6.947 -16.004 1.00 94.81 104 VAL A N 1
ATOM 775 C CA . VAL A 1 104 ? -6.232 6.494 -14.830 1.00 94.81 104 VAL A CA 1
ATOM 776 C C . VAL A 1 104 ? -7.578 7.224 -14.739 1.00 94.81 104 VAL A C 1
ATOM 778 O O . VAL A 1 104 ? -8.626 6.577 -14.717 1.00 94.81 104 VAL A O 1
ATOM 781 N N . GLN A 1 105 ? -7.573 8.557 -14.806 1.00 93.88 105 GLN A N 1
ATOM 782 C CA . GLN A 1 105 ? -8.788 9.379 -14.759 1.00 93.88 105 GLN A CA 1
ATOM 783 C C . GLN A 1 105 ? -9.744 9.081 -15.921 1.00 93.88 105 GLN A C 1
ATOM 785 O O . GLN A 1 105 ? -10.940 8.879 -15.711 1.00 93.88 105 GLN A O 1
ATOM 790 N N . THR A 1 106 ? -9.224 8.982 -17.149 1.00 94.75 106 THR A N 1
ATOM 791 C CA . THR A 1 106 ? -10.035 8.677 -18.341 1.00 94.75 106 THR A CA 1
ATOM 792 C C . THR A 1 106 ? -10.747 7.330 -18.208 1.00 94.75 106 THR A C 1
ATOM 794 O O . THR A 1 106 ? -11.871 7.170 -18.683 1.00 94.75 106 THR A O 1
ATOM 797 N N . ARG A 1 107 ? -10.108 6.350 -17.558 1.00 93.00 107 ARG A N 1
ATOM 798 C CA . ARG A 1 107 ? -10.680 5.016 -17.338 1.00 93.00 107 ARG A CA 1
ATOM 799 C C . ARG A 1 107 ? -11.714 4.986 -16.217 1.00 93.00 107 ARG A C 1
ATOM 801 O O . ARG A 1 107 ? -12.660 4.215 -16.330 1.00 93.00 107 ARG A O 1
ATOM 808 N N . ALA A 1 108 ? -11.561 5.814 -15.185 1.00 93.31 108 ALA A N 1
ATOM 809 C CA . ALA A 1 108 ? -12.542 5.933 -14.106 1.00 93.31 108 ALA A CA 1
ATOM 810 C C . ALA A 1 108 ? -13.804 6.704 -14.529 1.00 93.31 108 ALA A C 1
ATOM 812 O O . ALA A 1 108 ? -14.898 6.408 -14.050 1.00 93.31 108 ALA A O 1
ATOM 813 N N . LEU A 1 109 ? -13.665 7.670 -15.445 1.00 93.44 109 LEU A N 1
ATOM 814 C CA . LEU A 1 109 ? -14.715 8.636 -15.776 1.00 93.44 109 LEU A CA 1
ATOM 815 C C . LEU A 1 109 ? -16.088 8.021 -16.126 1.00 93.44 109 LEU A C 1
ATOM 817 O O . LEU A 1 109 ? -17.087 8.510 -15.593 1.00 93.44 109 LEU A O 1
ATOM 821 N N . PRO A 1 110 ? -16.198 6.954 -16.949 1.00 93.00 110 PRO A N 1
ATOM 822 C CA . PRO A 1 110 ? -17.499 6.359 -17.262 1.00 93.00 110 PRO A CA 1
ATOM 823 C C . PRO A 1 110 ? -18.254 5.860 -16.022 1.00 93.00 110 PRO A C 1
ATOM 825 O O . PRO A 1 110 ? -19.466 6.047 -15.931 1.00 93.00 110 PRO A O 1
ATOM 828 N N . SER A 1 111 ? -17.539 5.284 -15.051 1.00 92.69 111 SER A N 1
ATOM 829 C CA . SER A 1 111 ? -18.121 4.765 -13.808 1.00 92.69 111 SER A CA 1
ATOM 830 C C . SER A 1 111 ? -18.498 5.867 -12.812 1.00 92.69 111 SER A C 1
ATOM 832 O O . SER A 1 111 ? -19.345 5.643 -11.957 1.00 92.69 111 SER A O 1
ATOM 834 N N . LEU A 1 112 ? -17.914 7.066 -12.924 1.00 92.19 112 LEU A N 1
ATOM 835 C CA . LEU A 1 112 ? -18.243 8.214 -12.061 1.00 92.19 112 LEU A CA 1
ATOM 836 C C . LEU A 1 112 ? -19.463 9.007 -12.544 1.00 92.19 112 LEU A C 1
ATOM 838 O O . LEU A 1 112 ? -20.171 9.624 -11.743 1.00 92.19 112 LEU A O 1
ATOM 842 N N . ILE A 1 113 ? -19.680 9.036 -13.862 1.00 93.25 113 ILE A N 1
ATOM 843 C CA . ILE A 1 113 ? -20.811 9.738 -14.490 1.00 93.25 113 ILE A CA 1
ATOM 844 C C . ILE A 1 113 ? -22.082 8.873 -14.464 1.00 93.25 113 ILE A C 1
ATOM 846 O O . ILE A 1 113 ? -23.191 9.405 -14.517 1.00 93.25 113 ILE A O 1
ATOM 850 N N . GLY A 1 114 ? -21.934 7.548 -14.375 1.00 91.44 114 GLY A N 1
ATOM 851 C CA . GLY A 1 114 ? -23.052 6.615 -14.270 1.00 91.44 114 GLY A CA 1
ATOM 852 C C . GLY A 1 114 ? -23.928 6.843 -13.032 1.00 91.44 114 GLY A C 1
ATOM 853 O O . GLY A 1 114 ? -23.497 7.412 -12.032 1.00 91.44 114 GLY A O 1
ATOM 854 N N . ALA A 1 115 ? -25.175 6.366 -13.102 1.00 82.00 115 ALA A N 1
ATOM 855 C CA . ALA A 1 115 ? -26.110 6.405 -11.972 1.00 82.00 115 ALA A CA 1
ATOM 856 C C . ALA A 1 115 ? -25.673 5.501 -10.802 1.00 82.00 115 ALA A C 1
ATOM 858 O O . ALA A 1 115 ? -26.094 5.727 -9.672 1.00 82.00 115 ALA A O 1
ATOM 859 N N . ASP A 1 116 ? -24.835 4.502 -11.085 1.00 85.88 116 ASP A N 1
ATOM 860 C CA . ASP A 1 116 ? -24.260 3.579 -10.112 1.00 85.88 116 ASP A CA 1
ATOM 861 C C . ASP A 1 116 ? -22.763 3.876 -9.966 1.00 85.88 116 ASP A C 1
ATOM 863 O O . ASP A 1 116 ? -21.926 3.358 -10.713 1.00 85.88 116 ASP A O 1
ATOM 867 N N . ARG A 1 117 ? -22.440 4.810 -9.066 1.00 85.69 117 ARG A N 1
ATOM 868 C CA . ARG A 1 117 ? -21.052 5.171 -8.777 1.00 85.69 117 ARG A CA 1
ATOM 869 C C . ARG A 1 117 ? -20.398 4.047 -7.998 1.00 85.69 117 ARG A C 1
ATOM 871 O O . ARG A 1 117 ? -20.792 3.745 -6.878 1.00 85.69 117 ARG A O 1
ATOM 878 N N . GLN A 1 118 ? -19.381 3.449 -8.603 1.00 89.75 118 GLN A N 1
ATOM 879 C CA . GLN A 1 118 ? -18.642 2.366 -7.973 1.00 89.75 118 GLN A CA 1
ATOM 880 C C . GLN A 1 118 ? -17.555 2.930 -7.045 1.00 89.75 118 GLN A C 1
ATOM 882 O O . GLN A 1 118 ? -16.751 3.736 -7.519 1.00 89.75 118 GLN A O 1
ATOM 887 N N . PRO A 1 119 ? -17.448 2.453 -5.792 1.00 89.81 119 PRO A N 1
ATOM 888 C CA . PRO A 1 119 ? -16.406 2.863 -4.841 1.00 89.81 119 PRO A CA 1
ATOM 889 C C . PRO A 1 119 ? -14.983 2.779 -5.424 1.00 89.81 119 PRO A C 1
ATOM 891 O O . PRO A 1 119 ? -14.174 3.703 -5.335 1.00 89.81 119 PRO A O 1
ATOM 894 N N . LEU A 1 120 ? -14.703 1.708 -6.178 1.00 91.50 120 LEU A N 1
ATOM 895 C CA . LEU A 1 120 ? -13.418 1.532 -6.858 1.00 91.50 120 LEU A CA 1
ATOM 896 C C . LEU A 1 120 ? -13.133 2.629 -7.898 1.00 91.50 120 LEU A C 1
ATOM 898 O O . LEU A 1 120 ? -11.978 2.992 -8.107 1.00 91.50 120 LEU A O 1
ATOM 902 N N . ALA A 1 121 ? -14.156 3.170 -8.560 1.00 93.62 121 ALA A N 1
ATOM 903 C CA . ALA A 1 121 ? -13.967 4.262 -9.509 1.00 93.62 121 ALA A CA 1
ATOM 904 C C . ALA A 1 121 ? -13.561 5.561 -8.800 1.00 93.62 121 ALA A C 1
ATOM 906 O O . ALA A 1 121 ? -12.745 6.309 -9.340 1.00 93.62 121 ALA A O 1
ATOM 907 N N . GLU A 1 122 ? -14.075 5.806 -7.592 1.00 92.94 122 GLU A N 1
ATOM 908 C CA . GLU A 1 122 ? -13.692 6.953 -6.761 1.00 92.94 122 GLU A CA 1
ATOM 909 C C . GLU A 1 122 ? -12.242 6.826 -6.280 1.00 92.94 122 GLU A C 1
ATOM 911 O O . GLU A 1 122 ? -11.463 7.770 -6.433 1.00 92.94 122 GLU A O 1
ATOM 916 N N . ALA A 1 123 ? -11.828 5.632 -5.843 1.00 94.50 123 ALA A N 1
ATOM 917 C CA . ALA A 1 123 ? -10.430 5.337 -5.523 1.00 94.50 123 ALA A CA 1
ATOM 918 C C . ALA A 1 123 ? -9.498 5.566 -6.725 1.00 94.50 123 ALA A C 1
ATOM 920 O O . ALA A 1 123 ? -8.487 6.262 -6.628 1.00 94.50 123 ALA A O 1
ATOM 921 N N . VAL A 1 124 ? -9.846 5.021 -7.894 1.00 94.81 124 VAL A N 1
ATOM 922 C CA . VAL A 1 124 ? -9.049 5.185 -9.121 1.00 94.81 124 VAL A CA 1
ATOM 923 C C . VAL A 1 124 ? -8.967 6.664 -9.513 1.00 94.81 124 VAL A C 1
ATOM 925 O O . VAL A 1 124 ? -7.904 7.143 -9.902 1.00 94.81 124 VAL A O 1
ATOM 928 N N . TRP A 1 125 ? -10.049 7.423 -9.358 1.00 95.62 125 TRP A N 1
ATOM 929 C CA . TRP A 1 125 ? -10.044 8.862 -9.602 1.00 95.62 125 TRP A CA 1
ATOM 930 C C . TRP A 1 125 ? -9.148 9.631 -8.627 1.00 95.62 125 TRP A C 1
ATOM 932 O O . TRP A 1 125 ? -8.338 10.453 -9.062 1.00 95.62 125 TRP A O 1
ATOM 942 N N . ALA A 1 126 ? -9.242 9.337 -7.328 1.00 95.31 126 ALA A N 1
ATOM 943 C CA . ALA A 1 126 ? -8.392 9.931 -6.300 1.00 95.31 126 ALA A CA 1
ATOM 944 C C . ALA A 1 126 ? -6.905 9.649 -6.567 1.00 95.31 126 ALA A C 1
ATOM 946 O O . ALA A 1 126 ? -6.084 10.563 -6.475 1.00 95.31 126 ALA A O 1
ATOM 947 N N . LEU A 1 127 ? -6.565 8.428 -6.994 1.00 96.88 127 LEU A N 1
ATOM 948 C CA . LEU A 1 127 ? -5.216 8.073 -7.438 1.00 96.88 127 LEU A CA 1
ATOM 949 C C . LEU A 1 127 ? -4.774 8.914 -8.643 1.00 96.88 127 LEU A C 1
ATOM 951 O O . LEU A 1 127 ? -3.646 9.399 -8.676 1.00 96.88 127 LEU A O 1
ATOM 955 N N . GLY A 1 128 ? -5.662 9.119 -9.617 1.00 96.06 128 GLY A N 1
ATOM 956 C CA . GLY A 1 128 ? -5.407 9.998 -10.754 1.00 96.06 128 GLY A CA 1
ATOM 957 C C . GLY A 1 128 ? -5.053 11.425 -10.326 1.00 96.06 128 GLY A C 1
ATOM 958 O O . GLY A 1 128 ? -4.072 11.978 -10.808 1.00 96.06 128 GLY A O 1
ATOM 959 N N . ILE A 1 129 ? -5.805 12.004 -9.385 1.00 94.88 129 ILE A N 1
ATOM 960 C CA . ILE A 1 129 ? -5.509 13.337 -8.827 1.00 94.88 129 ILE A CA 1
ATOM 961 C C . ILE A 1 129 ? -4.161 13.340 -8.094 1.00 94.88 129 ILE A C 1
ATOM 963 O O . ILE A 1 129 ? -3.373 14.268 -8.266 1.00 94.88 129 ILE A O 1
ATOM 967 N N . ALA A 1 130 ? -3.869 12.310 -7.294 1.00 95.94 130 ALA A N 1
ATOM 968 C CA . ALA A 1 130 ? -2.593 12.204 -6.587 1.00 95.94 130 ALA A CA 1
ATOM 969 C C . ALA A 1 130 ? -1.400 12.174 -7.561 1.00 95.94 130 ALA A C 1
ATOM 971 O O . ALA A 1 130 ? -0.382 12.817 -7.308 1.00 95.94 130 ALA A O 1
ATOM 972 N N . LEU A 1 131 ? -1.536 11.483 -8.698 1.00 96.75 131 LEU A N 1
ATOM 973 C CA . LEU A 1 131 ? -0.523 11.466 -9.756 1.00 96.75 131 LEU A CA 1
ATOM 974 C C . LEU A 1 131 ? -0.311 12.858 -10.367 1.00 96.75 131 LEU A C 1
ATOM 976 O O . LEU A 1 131 ? 0.838 13.269 -10.500 1.00 96.75 131 LEU A O 1
ATOM 980 N N . ASP A 1 132 ? -1.372 13.618 -10.644 1.00 94.94 132 ASP A N 1
ATOM 981 C CA . ASP A 1 132 ? -1.247 15.003 -11.134 1.00 94.94 132 ASP A CA 1
ATOM 982 C C . ASP A 1 132 ? -0.533 15.912 -10.108 1.00 94.94 132 ASP A C 1
ATOM 984 O O . ASP A 1 132 ? 0.232 16.811 -10.457 1.00 94.94 132 ASP A O 1
ATOM 988 N N . ARG A 1 133 ? -0.722 15.677 -8.801 1.00 94.69 133 ARG A N 1
ATOM 989 C CA . ARG A 1 133 ? 0.029 16.401 -7.756 1.00 94.69 133 ARG A CA 1
ATOM 990 C C . ARG A 1 133 ? 1.503 16.010 -7.713 1.00 94.69 133 ARG A C 1
ATOM 992 O O . ARG A 1 133 ? 2.356 16.872 -7.509 1.00 94.69 133 ARG A O 1
ATOM 999 N N . ILE A 1 134 ? 1.817 14.733 -7.925 1.00 94.62 134 ILE A N 1
ATOM 1000 C CA . ILE A 1 134 ? 3.202 14.256 -8.022 1.00 94.62 134 ILE A CA 1
ATOM 1001 C C . ILE A 1 134 ? 3.884 14.842 -9.262 1.00 94.62 134 ILE A C 1
ATOM 1003 O O . ILE A 1 134 ? 5.024 15.288 -9.157 1.00 94.62 134 ILE A O 1
ATOM 1007 N N . GLU A 1 135 ? 3.197 14.889 -10.409 1.00 94.88 135 GLU A N 1
ATOM 1008 C CA . GLU A 1 135 ? 3.666 15.604 -11.605 1.00 94.88 135 GLU A CA 1
ATOM 1009 C C . GLU A 1 135 ? 4.049 17.041 -11.243 1.00 94.88 135 GLU A C 1
ATOM 1011 O O . GLU A 1 135 ? 5.190 17.438 -11.477 1.00 94.88 135 GLU A O 1
ATOM 1016 N N . HIS A 1 136 ? 3.139 17.788 -10.614 1.00 92.38 136 HIS A N 1
ATOM 1017 C CA . HIS A 1 136 ? 3.391 19.178 -10.245 1.00 92.38 136 HIS A CA 1
ATOM 1018 C C . HIS A 1 136 ? 4.654 19.340 -9.380 1.00 92.38 136 HIS A C 1
ATOM 1020 O O . HIS A 1 136 ? 5.470 20.230 -9.631 1.00 92.38 136 HIS A O 1
ATOM 1026 N N . LEU A 1 137 ? 4.863 18.452 -8.398 1.00 92.75 137 LEU A N 1
ATOM 1027 C CA . LEU A 1 137 ? 6.068 18.448 -7.558 1.00 92.75 137 LEU A CA 1
ATOM 1028 C C . LEU A 1 137 ? 7.347 18.084 -8.326 1.00 92.75 137 LEU A C 1
ATOM 1030 O O . LEU A 1 137 ? 8.424 18.534 -7.934 1.00 92.75 137 LEU A O 1
ATOM 1034 N N . LEU A 1 138 ? 7.256 17.266 -9.378 1.00 92.69 138 LEU A N 1
ATOM 1035 C CA . LEU A 1 138 ? 8.394 16.927 -10.239 1.00 92.69 138 LEU A CA 1
ATOM 1036 C C . LEU A 1 138 ? 8.779 18.093 -11.157 1.00 92.69 138 LEU A C 1
ATOM 1038 O O . LEU A 1 138 ? 9.967 18.291 -11.406 1.00 92.69 138 LEU A O 1
ATOM 1042 N N . GLU A 1 139 ? 7.805 18.866 -11.639 1.00 92.12 139 GLU A N 1
ATOM 1043 C CA . GLU A 1 139 ? 8.058 20.087 -12.416 1.00 92.12 139 GLU A CA 1
ATOM 1044 C C . GLU A 1 139 ? 8.608 21.223 -11.541 1.00 92.12 139 GLU A C 1
ATOM 1046 O O . GLU A 1 139 ? 9.458 21.994 -11.987 1.00 92.12 139 GLU A O 1
ATOM 1051 N N . HIS A 1 140 ? 8.181 21.279 -10.273 1.00 89.75 140 HIS A N 1
ATOM 1052 C CA . HIS A 1 140 ? 8.508 22.351 -9.326 1.00 89.75 140 HIS A CA 1
ATOM 1053 C C . HIS A 1 140 ? 9.137 21.800 -8.026 1.00 89.75 140 HIS A C 1
ATOM 1055 O O . HIS A 1 140 ? 8.576 21.951 -6.934 1.00 89.75 140 HIS A O 1
ATOM 1061 N N . PRO A 1 141 ? 10.329 21.173 -8.085 1.00 85.31 141 PRO A N 1
ATOM 1062 C CA . PRO A 1 141 ? 10.904 20.425 -6.961 1.00 85.31 141 PRO A CA 1
ATOM 1063 C C . PRO A 1 141 ? 11.218 21.276 -5.725 1.00 85.31 141 PRO A C 1
ATOM 1065 O O . PRO A 1 141 ? 11.218 20.751 -4.612 1.00 85.31 141 PRO A O 1
ATOM 1068 N N . HIS A 1 142 ? 11.453 22.577 -5.892 1.00 82.62 142 HIS A N 1
ATOM 1069 C CA . HIS A 1 142 ? 11.753 23.496 -4.790 1.00 82.62 142 HIS A CA 1
ATOM 1070 C C . HIS A 1 142 ? 10.530 24.269 -4.277 1.00 82.62 142 HIS A C 1
ATOM 1072 O O . HIS A 1 142 ? 10.673 25.064 -3.358 1.00 82.62 142 HIS A O 1
ATOM 1078 N N . GLY A 1 143 ? 9.335 23.992 -4.812 1.00 70.56 143 GLY A N 1
ATOM 1079 C CA . GLY A 1 143 ? 8.143 24.792 -4.549 1.00 70.56 143 GLY A CA 1
ATOM 1080 C C . GLY A 1 143 ? 8.182 26.132 -5.285 1.00 70.56 143 GLY A C 1
ATOM 1081 O O . GLY A 1 143 ? 9.241 26.693 -5.564 1.00 70.56 143 GLY A O 1
ATOM 1082 N N . THR A 1 144 ? 7.010 26.643 -5.635 1.00 62.41 144 THR A N 1
ATOM 1083 C CA . THR A 1 144 ? 6.844 28.005 -6.139 1.00 62.41 144 THR A CA 1
ATOM 1084 C C . THR A 1 144 ? 6.584 28.923 -4.949 1.00 62.41 144 THR A C 1
ATOM 1086 O O . THR A 1 144 ? 5.467 29.399 -4.764 1.00 62.41 144 THR A O 1
ATOM 1089 N N . ASP A 1 145 ? 7.593 29.150 -4.104 1.00 62.78 145 ASP A N 1
ATOM 1090 C CA . ASP A 1 145 ? 7.441 30.037 -2.937 1.00 62.78 145 ASP A CA 1
ATOM 1091 C C . ASP A 1 145 ? 7.094 31.492 -3.334 1.00 62.78 145 ASP A C 1
ATOM 1093 O O . ASP A 1 145 ? 6.702 32.277 -2.477 1.00 62.78 145 ASP A O 1
ATOM 1097 N N . ASP A 1 146 ? 7.167 31.845 -4.627 1.00 55.34 146 ASP A N 1
ATOM 1098 C CA . ASP A 1 146 ? 7.113 33.238 -5.091 1.00 55.34 146 ASP A CA 1
ATOM 1099 C C . ASP A 1 146 ? 5.994 33.590 -6.092 1.00 55.34 146 ASP A C 1
ATOM 1101 O O . ASP A 1 146 ? 5.844 34.754 -6.465 1.00 55.34 146 ASP A O 1
ATOM 1105 N N . THR A 1 147 ? 5.150 32.651 -6.535 1.00 53.44 147 THR A N 1
ATOM 1106 C CA . THR A 1 147 ? 4.063 32.988 -7.479 1.00 53.44 147 THR A CA 1
ATOM 1107 C C . THR A 1 147 ? 2.739 33.188 -6.758 1.00 53.44 147 THR A C 1
ATOM 1109 O O . THR A 1 147 ? 1.783 32.442 -6.949 1.00 53.44 147 THR A O 1
ATOM 1112 N N . ALA A 1 148 ? 2.646 34.274 -5.990 1.00 50.72 148 ALA A N 1
ATOM 1113 C CA . ALA A 1 148 ? 1.405 34.784 -5.396 1.00 50.72 148 ALA A CA 1
ATOM 1114 C C . ALA A 1 148 ? 0.314 35.191 -6.427 1.00 50.72 148 ALA A C 1
ATOM 1116 O O . ALA A 1 148 ? -0.636 35.888 -6.076 1.00 50.72 148 ALA A O 1
ATOM 1117 N N . GLY A 1 149 ? 0.436 34.799 -7.702 1.00 53.69 149 GLY A N 1
ATOM 1118 C CA . GLY A 1 149 ? -0.390 35.301 -8.803 1.00 53.69 149 GLY A CA 1
ATOM 1119 C C . GLY A 1 149 ? -0.961 34.259 -9.767 1.00 53.69 149 GLY A C 1
ATOM 1120 O O . GLY A 1 149 ? -1.903 34.593 -10.481 1.00 53.69 149 GLY A O 1
ATOM 1121 N N . GLU A 1 150 ? -0.474 33.014 -9.791 1.00 52.09 150 GLU A N 1
ATOM 1122 C CA . GLU A 1 150 ? -0.991 31.992 -10.714 1.00 52.09 150 GLU A CA 1
ATOM 1123 C C . GLU A 1 150 ? -1.792 30.921 -9.969 1.00 52.09 150 GLU A C 1
ATOM 1125 O O . GLU A 1 150 ? -1.265 29.992 -9.373 1.00 52.09 150 GLU A O 1
ATOM 1130 N N . ALA A 1 151 ? -3.110 31.132 -9.981 1.00 52.09 151 ALA A N 1
ATOM 1131 C CA . ALA A 1 151 ? -4.182 30.149 -9.845 1.00 52.09 151 ALA A CA 1
ATOM 1132 C C . ALA A 1 151 ? -3.857 28.829 -9.104 1.00 52.09 151 ALA A C 1
ATOM 1134 O O . ALA A 1 151 ? -3.807 27.752 -9.690 1.00 52.09 151 ALA A O 1
ATOM 1135 N N . GLY A 1 152 ? -3.827 28.903 -7.773 1.00 62.97 152 GLY A N 1
ATOM 1136 C CA . GLY A 1 152 ? -4.590 27.959 -6.948 1.00 62.97 152 GLY A CA 1
ATOM 1137 C C . GLY A 1 152 ? -3.945 26.625 -6.575 1.00 62.97 152 GLY A C 1
ATOM 1138 O O . GLY A 1 152 ? -4.612 25.837 -5.905 1.00 62.97 152 GLY A O 1
ATOM 1139 N N . ILE A 1 153 ? -2.687 26.362 -6.930 1.00 64.88 153 ILE A N 1
ATOM 1140 C CA . ILE A 1 153 ? -1.962 25.217 -6.366 1.00 64.88 153 ILE A CA 1
ATOM 1141 C C . ILE A 1 153 ? -1.214 25.716 -5.130 1.00 64.88 153 ILE A C 1
ATOM 1143 O O . ILE A 1 153 ? -0.418 26.647 -5.205 1.00 64.88 153 ILE A O 1
ATOM 1147 N N . GLY A 1 154 ? -1.575 25.164 -3.973 1.00 78.31 154 GLY A N 1
ATOM 1148 C CA . GLY A 1 154 ? -1.059 25.584 -2.675 1.00 78.31 154 GLY A CA 1
ATOM 1149 C C . GLY A 1 154 ? 0.458 25.425 -2.520 1.00 78.31 154 GLY A C 1
ATOM 1150 O O . GLY A 1 154 ? 1.150 24.930 -3.406 1.00 78.31 154 GLY A O 1
ATOM 1151 N N . SER A 1 155 ? 0.987 25.801 -1.356 1.00 87.12 155 SER A N 1
ATOM 1152 C CA . SER A 1 155 ? 2.395 25.571 -1.009 1.00 87.12 155 SER A CA 1
ATOM 1153 C C . SER A 1 155 ? 2.792 24.097 -1.176 1.00 87.12 155 SER A C 1
ATOM 1155 O O . SER A 1 155 ? 1.948 23.201 -1.126 1.00 87.12 155 SER A O 1
ATOM 1157 N N . ARG A 1 156 ? 4.096 23.800 -1.296 1.00 88.56 156 ARG A N 1
ATOM 1158 C CA . ARG A 1 156 ? 4.592 22.410 -1.390 1.00 88.56 156 ARG A CA 1
ATOM 1159 C C . ARG A 1 156 ? 4.018 21.506 -0.289 1.00 88.56 156 ARG A C 1
ATOM 1161 O O . ARG A 1 156 ? 3.666 20.362 -0.559 1.00 88.56 156 ARG A O 1
ATOM 1168 N N . ALA A 1 157 ? 3.902 22.024 0.935 1.00 88.88 157 ALA A N 1
ATOM 1169 C CA . ALA A 1 157 ? 3.298 21.304 2.054 1.00 88.88 157 ALA A CA 1
ATOM 1170 C C . ALA A 1 157 ? 1.806 21.005 1.821 1.00 88.88 157 ALA A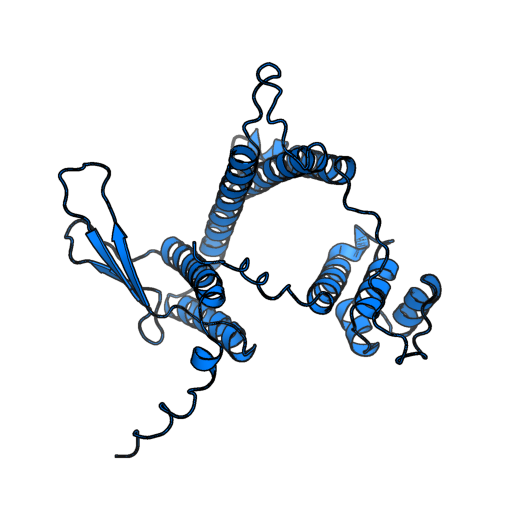 C 1
ATOM 1172 O O . ALA A 1 157 ? 1.364 19.897 2.097 1.00 88.88 157 ALA A O 1
ATOM 1173 N N . GLN A 1 158 ? 1.046 21.951 1.260 1.00 89.94 158 GLN A N 1
ATOM 1174 C CA . GLN A 1 158 ? -0.361 21.743 0.900 1.00 89.94 158 GLN A CA 1
ATOM 1175 C C . GLN A 1 158 ? -0.519 20.713 -0.225 1.00 89.94 158 GLN A C 1
ATOM 1177 O O . GLN A 1 158 ? -1.422 19.886 -0.163 1.00 89.94 158 GLN A O 1
ATOM 1182 N N . VAL A 1 159 ? 0.373 20.713 -1.221 1.00 91.69 159 VAL A N 1
ATOM 1183 C CA . VAL A 1 159 ? 0.371 19.702 -2.292 1.00 91.69 159 VAL A CA 1
ATOM 1184 C C . VAL A 1 159 ? 0.665 18.307 -1.736 1.00 91.69 159 VAL A C 1
ATOM 1186 O O . VAL A 1 159 ? -0.019 17.350 -2.088 1.00 91.69 159 VAL A O 1
ATOM 1189 N N . LEU A 1 160 ? 1.655 18.187 -0.845 1.00 92.88 160 LEU A N 1
ATOM 1190 C CA . LEU A 1 160 ? 1.958 16.927 -0.162 1.00 92.88 160 LEU A CA 1
ATOM 1191 C C . LEU A 1 160 ? 0.789 16.460 0.715 1.00 92.88 160 LEU A C 1
ATOM 1193 O O . LEU A 1 160 ? 0.476 15.273 0.706 1.00 92.88 160 LEU A O 1
ATOM 1197 N N . GLN A 1 161 ? 0.119 17.375 1.419 1.00 92.88 161 GLN A N 1
ATOM 1198 C CA . GLN A 1 161 ? -1.071 17.046 2.201 1.00 92.88 161 GLN A CA 1
ATOM 1199 C C . GLN A 1 161 ? -2.221 16.559 1.309 1.00 92.88 161 GLN A C 1
ATOM 1201 O O . GLN A 1 161 ? -2.802 15.525 1.610 1.00 92.88 161 GLN A O 1
ATOM 1206 N N . ASP A 1 162 ? -2.499 17.214 0.175 1.00 93.44 162 ASP A N 1
ATOM 1207 C CA . ASP A 1 162 ? -3.532 16.748 -0.768 1.00 93.44 162 ASP A CA 1
ATOM 1208 C C . ASP A 1 162 ? -3.193 15.343 -1.297 1.00 93.44 162 ASP A C 1
ATOM 1210 O O . ASP A 1 162 ? -4.078 14.499 -1.378 1.00 93.44 162 ASP A O 1
ATOM 1214 N N . ILE A 1 163 ? -1.916 15.028 -1.570 1.00 95.69 163 ILE A N 1
ATOM 1215 C CA . ILE A 1 163 ? -1.500 13.654 -1.925 1.00 95.69 163 ILE A CA 1
ATOM 1216 C C . ILE A 1 163 ? -1.855 12.663 -0.808 1.00 95.69 163 ILE A C 1
ATOM 1218 O O . ILE A 1 163 ? -2.392 11.593 -1.102 1.00 95.69 163 ILE A O 1
ATOM 1222 N N . VAL A 1 164 ? -1.572 13.004 0.453 1.00 94.44 164 VAL A N 1
ATOM 1223 C CA . VAL A 1 164 ? -1.915 12.165 1.613 1.00 94.44 164 VAL A CA 1
ATOM 1224 C C . VAL A 1 164 ? -3.429 11.977 1.717 1.00 94.44 164 VAL A C 1
ATOM 1226 O O . VAL A 1 164 ? -3.882 10.844 1.861 1.00 94.44 164 VAL A O 1
ATOM 1229 N N . ASP A 1 165 ? -4.215 13.039 1.555 1.00 94.00 165 ASP A N 1
ATOM 1230 C CA . ASP A 1 165 ? -5.678 12.987 1.631 1.00 94.00 165 ASP A CA 1
ATOM 1231 C C . ASP A 1 165 ? -6.275 12.113 0.506 1.00 94.00 165 ASP A C 1
ATOM 1233 O O . ASP A 1 165 ? -7.192 11.314 0.730 1.00 94.00 165 ASP A O 1
ATOM 1237 N N . ARG A 1 166 ? -5.721 12.190 -0.715 1.00 95.94 166 ARG A N 1
ATOM 1238 C CA . ARG A 1 166 ? -6.116 11.299 -1.822 1.00 95.94 166 ARG A CA 1
ATOM 1239 C C . ARG A 1 166 ? -5.717 9.856 -1.568 1.00 95.94 166 ARG A C 1
ATOM 1241 O O . ARG A 1 166 ? -6.519 8.963 -1.827 1.00 95.94 166 ARG A O 1
ATOM 1248 N N . ALA A 1 167 ? -4.514 9.613 -1.056 1.00 93.75 167 ALA A N 1
ATOM 1249 C CA . ALA A 1 167 ? -4.080 8.269 -0.694 1.00 93.75 167 ALA A CA 1
ATOM 1250 C C . ALA A 1 167 ? -4.970 7.675 0.409 1.00 93.75 167 ALA A C 1
ATOM 1252 O O . ALA A 1 167 ? -5.342 6.509 0.317 1.00 93.75 167 ALA A O 1
ATOM 1253 N N . ALA A 1 168 ? -5.380 8.479 1.394 1.00 91.94 168 ALA A N 1
ATOM 1254 C CA . ALA A 1 168 ? -6.324 8.067 2.428 1.00 91.94 168 ALA A CA 1
ATOM 1255 C C . ALA A 1 168 ? -7.680 7.660 1.832 1.00 91.94 168 ALA A C 1
ATOM 1257 O O . ALA A 1 168 ? -8.220 6.630 2.220 1.00 91.94 168 ALA A O 1
ATOM 1258 N N . THR A 1 169 ? -8.176 8.393 0.828 1.00 93.38 169 THR A N 1
ATOM 1259 C CA . THR A 1 169 ? -9.392 8.006 0.085 1.00 93.38 169 THR A CA 1
ATOM 1260 C C . THR A 1 169 ? -9.212 6.648 -0.603 1.00 93.38 169 THR A C 1
ATOM 1262 O O . THR A 1 169 ? -10.051 5.767 -0.468 1.00 93.38 169 THR A O 1
ATOM 1265 N N . VAL A 1 170 ? -8.090 6.434 -1.303 1.00 94.31 170 VAL A N 1
ATOM 1266 C CA . VAL A 1 170 ? -7.793 5.145 -1.963 1.00 94.31 170 VAL A CA 1
ATOM 1267 C C . VAL A 1 170 ? -7.758 3.994 -0.954 1.00 94.31 170 VAL A C 1
ATOM 1269 O O . VAL A 1 170 ? -8.277 2.915 -1.234 1.00 94.31 170 VAL A O 1
ATOM 1272 N N . ILE A 1 171 ? -7.136 4.219 0.206 1.00 91.75 171 ILE A N 1
ATOM 1273 C CA . ILE A 1 171 ? -7.028 3.226 1.278 1.00 91.75 171 ILE A CA 1
ATOM 1274 C C . ILE A 1 171 ? -8.408 2.905 1.853 1.00 91.75 171 ILE A C 1
ATOM 1276 O O . ILE A 1 171 ? -8.732 1.727 1.974 1.00 91.75 171 ILE A O 1
ATOM 1280 N N . ASP A 1 172 ? -9.220 3.914 2.169 1.00 91.06 172 ASP A N 1
ATOM 1281 C CA . ASP A 1 172 ? -10.556 3.724 2.741 1.00 91.06 172 ASP A CA 1
ATOM 1282 C C . ASP A 1 172 ? -11.468 2.914 1.804 1.00 91.06 172 ASP A C 1
ATOM 1284 O O . ASP A 1 172 ? -12.102 1.945 2.227 1.00 91.06 172 ASP A O 1
ATOM 1288 N N . GLU A 1 173 ? -11.446 3.214 0.504 1.00 93.25 173 GLU A N 1
ATOM 1289 C CA . GLU A 1 173 ? -12.220 2.457 -0.484 1.00 93.25 173 GLU A CA 1
ATOM 1290 C C . GLU A 1 173 ? -11.717 1.017 -0.654 1.00 93.25 173 GLU A C 1
ATOM 1292 O O . GLU A 1 173 ? -12.506 0.071 -0.733 1.00 93.25 173 GLU A O 1
ATOM 1297 N N . ALA A 1 174 ? -10.396 0.813 -0.660 1.00 90.31 174 ALA A N 1
ATOM 1298 C CA . ALA A 1 174 ? -9.816 -0.527 -0.702 1.00 90.31 174 ALA A CA 1
ATOM 1299 C C . ALA A 1 174 ? -10.189 -1.348 0.545 1.00 90.31 174 ALA A C 1
ATOM 1301 O O . ALA A 1 174 ? -10.484 -2.538 0.434 1.00 90.31 174 ALA A O 1
ATOM 1302 N N . GLN A 1 175 ? -10.217 -0.719 1.723 1.00 91.00 175 GLN A N 1
ATOM 1303 C CA . GLN A 1 175 ? -10.663 -1.346 2.969 1.00 91.00 175 GLN A CA 1
ATOM 1304 C C . GLN A 1 175 ? -12.159 -1.675 2.939 1.00 91.00 175 GLN A C 1
ATOM 1306 O O . GLN A 1 175 ? -12.557 -2.733 3.435 1.00 91.00 175 GLN A O 1
ATOM 1311 N N . GLY A 1 176 ? -12.982 -0.820 2.326 1.00 91.62 176 GLY A N 1
ATOM 1312 C CA . GLY A 1 176 ? -14.395 -1.092 2.067 1.00 91.62 176 GLY A CA 1
ATOM 1313 C C . GLY A 1 176 ? -14.587 -2.367 1.244 1.00 91.62 176 GLY A C 1
ATOM 1314 O O . GLY A 1 176 ? -15.243 -3.301 1.702 1.00 91.62 176 GLY A O 1
ATOM 1315 N N . LEU A 1 177 ? -13.926 -2.459 0.088 1.00 90.62 177 LEU A N 1
ATOM 1316 C CA . LEU A 1 177 ? -13.989 -3.635 -0.791 1.00 90.62 177 LEU A CA 1
ATOM 1317 C C . LEU A 1 177 ? -13.446 -4.904 -0.122 1.00 90.62 177 LEU A C 1
ATOM 1319 O O . LEU A 1 177 ? -14.021 -5.982 -0.260 1.00 90.62 177 LEU A O 1
ATOM 1323 N N . LEU A 1 178 ? -12.358 -4.787 0.642 1.00 89.06 178 LEU A N 1
ATOM 1324 C CA . LEU A 1 178 ? -11.814 -5.910 1.402 1.00 89.06 178 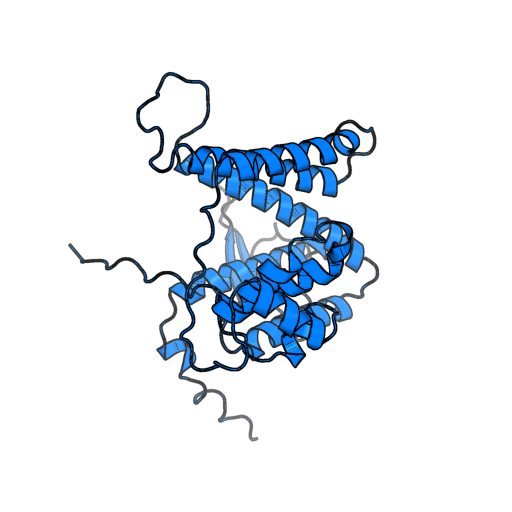LEU A CA 1
ATOM 1325 C C . LEU A 1 178 ? -12.807 -6.396 2.472 1.00 89.06 178 LEU A C 1
ATOM 1327 O O . LEU A 1 178 ? -12.956 -7.595 2.695 1.00 89.06 178 LEU A O 1
ATOM 1331 N N . THR A 1 179 ? -13.530 -5.470 3.106 1.00 91.81 179 THR A N 1
ATOM 1332 C CA . THR A 1 179 ? -14.589 -5.802 4.068 1.00 91.81 179 THR A CA 1
ATOM 1333 C C . THR A 1 179 ? -15.744 -6.546 3.394 1.00 91.81 179 THR A C 1
ATOM 1335 O O . THR A 1 179 ? -16.273 -7.495 3.975 1.00 91.81 179 THR A O 1
ATOM 1338 N N . GLU A 1 180 ? -16.113 -6.165 2.168 1.00 92.56 180 GLU A N 1
ATOM 1339 C CA . GLU A 1 180 ? -17.112 -6.881 1.366 1.00 92.56 180 GLU A CA 1
ATOM 1340 C C . GLU A 1 180 ? -16.650 -8.300 1.010 1.00 92.56 180 GLU A C 1
ATOM 1342 O O . GLU A 1 180 ? -17.424 -9.249 1.144 1.00 92.56 180 GLU A O 1
ATOM 1347 N N . GLU A 1 181 ? -15.380 -8.482 0.636 1.00 91.44 181 GLU A N 1
ATOM 1348 C CA . GLU A 1 181 ? -14.796 -9.811 0.405 1.00 91.44 181 GLU A CA 1
ATOM 1349 C C . GLU A 1 181 ? -14.854 -10.677 1.678 1.00 91.44 181 GLU A C 1
ATOM 1351 O O . GLU A 1 181 ? -15.145 -11.876 1.630 1.00 91.44 181 GLU A O 1
ATOM 1356 N N . PHE A 1 182 ? -14.676 -10.053 2.844 1.00 92.19 182 PHE A N 1
ATOM 1357 C CA . PHE A 1 182 ? -14.806 -10.695 4.150 1.00 92.19 182 PHE A CA 1
ATOM 1358 C C . PHE A 1 182 ? -16.247 -10.814 4.657 1.00 92.19 182 PHE A C 1
ATOM 1360 O O . PHE A 1 182 ? -16.458 -11.322 5.761 1.00 92.19 182 PHE A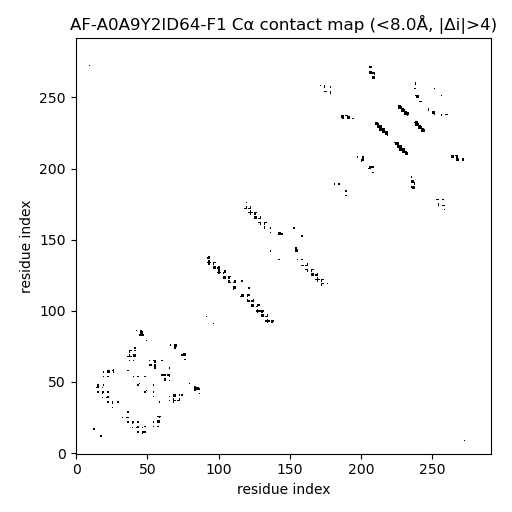 O 1
ATOM 1367 N N . ALA A 1 183 ? -17.269 -10.419 3.892 1.00 93.25 183 ALA A N 1
ATOM 1368 C CA . ALA A 1 183 ? -18.661 -10.549 4.327 1.00 93.25 183 ALA A CA 1
ATOM 1369 C C . ALA A 1 183 ? -19.031 -12.010 4.656 1.00 93.25 183 ALA A C 1
ATOM 1371 O O . ALA A 1 183 ? -19.775 -12.267 5.603 1.00 93.25 183 ALA A O 1
ATOM 1372 N N . GLY A 1 184 ? -18.446 -12.978 3.940 1.00 93.19 184 GLY A N 1
ATOM 1373 C CA . GLY A 1 184 ? -18.651 -14.411 4.179 1.00 93.19 184 GLY A CA 1
ATOM 1374 C C . GLY A 1 184 ? -17.829 -15.020 5.322 1.00 93.19 184 GLY A C 1
ATOM 1375 O O . GLY A 1 184 ? -18.037 -16.185 5.652 1.00 93.19 184 GLY A O 1
ATOM 1376 N N . PHE A 1 185 ? -16.895 -14.274 5.916 1.00 95.56 185 PHE A N 1
ATOM 1377 C CA . PHE A 1 185 ? -16.011 -14.797 6.957 1.00 95.56 185 PHE A CA 1
ATOM 1378 C C . PHE A 1 185 ? -16.729 -14.805 8.309 1.00 95.56 185 PHE A C 1
ATOM 1380 O O . PHE A 1 185 ? -17.578 -13.956 8.583 1.00 95.56 185 PHE A O 1
ATOM 1387 N N . THR A 1 186 ? -16.386 -15.746 9.184 1.00 95.06 186 THR A N 1
ATOM 1388 C CA . THR A 1 186 ? -16.683 -15.618 10.615 1.00 95.06 186 THR A CA 1
ATOM 1389 C C . THR A 1 186 ? -15.649 -14.714 11.280 1.00 95.06 186 THR A C 1
ATOM 1391 O O . THR A 1 186 ? -14.541 -14.537 10.772 1.00 95.06 186 THR A O 1
ATOM 1394 N N . ASP A 1 187 ? -15.975 -14.182 12.454 1.00 92.81 187 ASP A N 1
ATOM 1395 C CA . ASP A 1 187 ? -15.044 -13.337 13.209 1.00 92.81 187 ASP A CA 1
ATOM 1396 C C . ASP A 1 187 ? -13.761 -14.101 13.574 1.00 92.81 187 ASP A C 1
ATOM 1398 O O . ASP A 1 187 ? -12.669 -13.549 13.493 1.00 92.81 187 ASP A O 1
ATOM 1402 N N . ALA A 1 188 ? -13.867 -15.405 13.857 1.00 93.25 188 ALA A N 1
ATOM 1403 C CA . ALA A 1 188 ? -12.713 -16.272 14.096 1.00 93.25 188 ALA A CA 1
ATOM 1404 C C . ALA A 1 188 ? -11.826 -16.445 12.848 1.00 93.25 188 ALA A C 1
ATOM 1406 O O . ALA A 1 188 ? -10.605 -16.459 12.957 1.00 93.25 188 ALA A O 1
ATOM 1407 N N . GLN A 1 189 ? -12.419 -16.554 11.653 1.00 94.75 189 GLN A N 1
ATOM 1408 C CA . GLN A 1 189 ? -11.652 -16.636 10.402 1.00 94.75 189 GLN A CA 1
ATOM 1409 C C . GLN A 1 189 ? -10.932 -15.321 10.093 1.00 94.75 189 GLN A C 1
ATOM 1411 O O . GLN A 1 189 ? -9.791 -15.334 9.635 1.00 94.75 189 GLN A O 1
ATOM 1416 N N . LEU A 1 190 ? -11.589 -14.187 10.345 1.00 93.56 190 LEU A N 1
ATOM 1417 C CA . LEU A 1 190 ? -10.993 -12.869 10.145 1.00 93.56 190 LEU A CA 1
ATOM 1418 C C . LEU A 1 190 ? -9.864 -12.598 11.156 1.00 93.56 190 LEU A C 1
ATOM 1420 O O . LEU A 1 190 ? -8.807 -12.094 10.768 1.00 93.56 190 LEU A O 1
ATOM 1424 N N . ALA A 1 191 ? -10.053 -12.992 12.419 1.00 92.19 191 ALA A N 1
ATOM 1425 C CA . ALA A 1 191 ? -9.019 -12.935 13.450 1.00 92.19 191 ALA A CA 1
ATOM 1426 C C . ALA A 1 191 ? -7.796 -13.780 13.063 1.00 92.19 191 ALA A C 1
ATOM 1428 O O . ALA A 1 191 ? -6.694 -13.244 12.998 1.00 92.19 191 ALA A O 1
ATOM 1429 N N . ALA A 1 192 ? -8.003 -15.048 12.686 1.00 92.94 192 ALA A N 1
ATOM 1430 C CA . ALA A 1 192 ? -6.925 -15.947 12.268 1.00 92.94 192 ALA A CA 1
ATOM 1431 C C . ALA A 1 192 ? -6.136 -15.410 11.062 1.00 92.94 192 ALA A C 1
ATOM 1433 O O . ALA A 1 192 ? -4.915 -15.509 11.024 1.00 92.94 192 ALA A O 1
ATOM 1434 N N . ARG A 1 193 ? -6.814 -14.793 10.085 1.00 92.00 193 ARG A N 1
ATOM 1435 C CA . ARG A 1 193 ? -6.145 -14.188 8.922 1.00 92.00 193 ARG A CA 1
ATOM 1436 C C . ARG A 1 193 ? -5.311 -12.961 9.295 1.00 92.00 193 ARG A C 1
ATOM 1438 O O . ARG A 1 193 ? -4.273 -12.720 8.686 1.00 92.00 193 ARG A O 1
ATOM 1445 N N . THR A 1 194 ? -5.775 -12.174 10.264 1.00 90.38 194 THR A N 1
ATOM 1446 C CA . THR A 1 194 ? -5.032 -11.005 10.752 1.00 90.38 194 THR A CA 1
ATOM 1447 C C . THR A 1 194 ? -3.806 -11.448 11.553 1.00 90.38 194 THR A C 1
ATOM 1449 O O . THR A 1 194 ? -2.721 -10.913 11.355 1.00 90.38 194 THR A O 1
ATOM 1452 N N . GLU A 1 195 ? -3.960 -12.475 12.389 1.00 90.75 195 GLU A N 1
ATOM 1453 C CA . GLU A 1 195 ? -2.862 -13.114 13.118 1.00 90.75 195 GLU A CA 1
ATOM 1454 C C . GLU A 1 195 ? -1.820 -13.717 12.163 1.00 90.75 195 GLU A C 1
ATOM 1456 O O . GLU A 1 195 ? -0.631 -13.477 12.332 1.00 90.75 195 GLU A O 1
ATOM 1461 N N . GLU A 1 196 ? -2.237 -14.417 11.102 1.00 90.25 196 GLU A N 1
ATOM 1462 C CA . GLU A 1 196 ? -1.318 -14.956 10.088 1.00 90.25 196 GLU A CA 1
ATOM 1463 C C . GLU A 1 196 ? -0.505 -13.849 9.394 1.00 90.25 196 GLU A C 1
ATOM 1465 O O . GLU A 1 196 ? 0.700 -14.000 9.187 1.00 90.25 196 GLU A O 1
ATOM 1470 N N . ALA A 1 197 ? -1.139 -12.718 9.067 1.00 85.38 197 ALA A N 1
ATOM 1471 C CA . ALA A 1 197 ? -0.453 -11.575 8.469 1.00 85.38 197 ALA A CA 1
ATOM 1472 C C . ALA A 1 197 ? 0.579 -10.945 9.423 1.00 85.38 197 ALA A C 1
ATOM 1474 O O . ALA A 1 197 ? 1.645 -10.517 8.979 1.00 85.38 197 ALA A O 1
ATOM 1475 N N . GLU A 1 198 ? 0.291 -10.916 10.723 1.00 85.62 198 GLU A N 1
ATOM 1476 C CA . GLU A 1 198 ? 1.220 -10.426 11.745 1.00 85.62 198 GLU A CA 1
ATOM 1477 C C . GLU A 1 198 ? 2.363 -11.385 12.019 1.00 85.62 198 GLU A C 1
ATOM 1479 O O . GLU A 1 198 ? 3.507 -10.946 12.081 1.00 85.62 198 GLU A O 1
ATOM 1484 N N . ILE A 1 199 ? 2.085 -12.685 12.127 1.00 86.44 199 ILE A N 1
ATOM 1485 C CA . ILE A 1 199 ? 3.127 -13.708 12.241 1.00 86.44 199 ILE A CA 1
ATOM 1486 C C . ILE A 1 199 ? 4.066 -13.598 11.040 1.00 86.44 199 ILE A C 1
ATOM 1488 O O . ILE A 1 199 ? 5.276 -13.565 11.220 1.00 86.44 199 ILE A O 1
ATOM 1492 N N . ALA A 1 200 ? 3.535 -13.431 9.826 1.00 82.31 200 ALA A N 1
ATOM 1493 C CA . ALA A 1 200 ? 4.360 -13.215 8.641 1.00 82.31 200 ALA A CA 1
ATOM 1494 C C . ALA A 1 200 ? 5.205 -11.925 8.718 1.00 82.31 200 ALA A C 1
ATOM 1496 O O . ALA A 1 200 ? 6.328 -11.899 8.210 1.00 82.31 200 ALA A O 1
ATOM 1497 N N . ALA A 1 201 ? 4.696 -10.861 9.351 1.00 78.69 201 ALA A N 1
ATOM 1498 C CA . ALA A 1 201 ? 5.452 -9.629 9.586 1.00 78.69 201 ALA A CA 1
ATOM 1499 C C . ALA A 1 201 ? 6.564 -9.814 10.638 1.00 78.69 201 ALA A C 1
ATOM 1501 O O . ALA A 1 201 ? 7.670 -9.299 10.454 1.00 78.69 201 ALA A O 1
ATOM 1502 N N . LEU A 1 202 ? 6.294 -10.583 11.698 1.00 81.50 202 LEU A N 1
ATOM 1503 C CA . LEU A 1 202 ? 7.231 -10.903 12.779 1.00 81.50 202 LEU A CA 1
ATOM 1504 C C . LEU A 1 202 ? 8.315 -11.900 12.346 1.00 81.50 202 LEU A C 1
ATOM 1506 O O . LEU A 1 202 ? 9.486 -11.684 12.646 1.00 81.50 202 LEU A O 1
ATOM 1510 N N . ASP A 1 203 ? 7.961 -12.945 11.594 1.00 78.62 203 ASP A N 1
ATOM 1511 C CA . ASP A 1 203 ? 8.889 -13.954 11.055 1.00 78.62 203 ASP A CA 1
ATOM 1512 C C . ASP A 1 203 ? 9.896 -13.342 10.069 1.00 78.62 203 ASP A C 1
ATOM 1514 O O . ASP A 1 203 ? 11.003 -13.854 9.889 1.00 78.62 203 ASP A O 1
ATOM 1518 N N . GLY A 1 204 ? 9.545 -12.202 9.461 1.00 71.75 204 GLY A N 1
ATOM 1519 C CA . GLY A 1 204 ? 10.474 -11.364 8.703 1.00 71.75 204 GLY A CA 1
ATOM 1520 C C . GLY A 1 204 ? 11.584 -10.734 9.557 1.00 71.75 204 GLY A C 1
ATOM 1521 O O . GLY A 1 204 ? 12.533 -10.190 8.995 1.00 71.75 204 GLY A O 1
ATOM 1522 N N . GLY A 1 205 ? 11.485 -10.813 10.889 1.00 63.59 205 GLY A N 1
ATOM 1523 C CA . GLY A 1 205 ? 12.504 -10.424 11.863 1.00 63.59 205 GLY A CA 1
ATOM 1524 C C . GLY A 1 205 ? 12.749 -8.922 11.984 1.00 63.59 205 GLY A C 1
ATOM 1525 O O . GLY A 1 205 ? 13.812 -8.536 12.462 1.00 63.59 205 GLY A O 1
ATOM 1526 N N . GLN A 1 206 ? 11.842 -8.073 11.491 1.00 64.69 206 GLN A N 1
ATOM 1527 C CA . GLN A 1 206 ? 12.177 -6.663 11.256 1.00 64.69 206 GLN A CA 1
ATOM 1528 C C . GLN A 1 206 ? 11.107 -5.640 11.621 1.00 64.69 206 GLN A C 1
ATOM 1530 O O . GLN A 1 206 ? 11.332 -4.470 11.345 1.00 64.69 206 GLN A O 1
ATOM 1535 N N . ARG A 1 207 ? 9.960 -6.010 12.208 1.00 80.50 207 ARG A N 1
ATOM 1536 C CA . ARG A 1 207 ? 8.933 -5.002 12.517 1.00 80.50 207 ARG A CA 1
ATOM 1537 C C . ARG A 1 207 ? 8.287 -5.184 13.884 1.00 80.50 207 ARG A C 1
ATOM 1539 O O . ARG A 1 207 ? 7.806 -6.280 14.167 1.00 80.50 207 ARG A O 1
ATOM 1546 N N . PRO A 1 208 ? 8.235 -4.126 14.717 1.00 86.81 208 PRO A N 1
ATOM 1547 C CA . PRO A 1 208 ? 7.401 -4.141 15.909 1.00 86.81 208 PRO A CA 1
ATOM 1548 C C . PRO A 1 208 ? 5.925 -4.263 15.506 1.00 86.81 208 PRO A C 1
ATOM 1550 O O . PRO A 1 208 ? 5.530 -3.847 14.418 1.00 86.81 208 PRO A O 1
ATOM 1553 N N . VAL A 1 209 ? 5.100 -4.809 16.396 1.00 90.19 209 VAL A N 1
ATOM 1554 C CA . VAL A 1 209 ? 3.640 -4.867 16.238 1.00 90.19 209 VAL A CA 1
ATOM 1555 C C . VAL A 1 209 ? 3.009 -4.144 17.421 1.00 90.19 209 VAL A C 1
ATOM 1557 O O . VAL A 1 209 ? 3.460 -4.272 18.558 1.00 90.19 209 VAL A O 1
ATOM 1560 N N . VAL A 1 210 ? 1.968 -3.356 17.160 1.00 91.31 210 VAL A N 1
ATOM 1561 C CA . VAL A 1 210 ? 1.179 -2.726 18.222 1.00 91.31 210 VAL A CA 1
ATOM 1562 C C . VAL A 1 210 ? 0.120 -3.724 18.680 1.00 91.31 210 VAL A C 1
ATOM 1564 O O . VAL A 1 210 ? -0.841 -3.978 17.966 1.00 91.31 210 VAL A O 1
ATOM 1567 N N . GLU A 1 211 ? 0.262 -4.285 19.878 1.00 91.19 211 GLU A N 1
ATOM 1568 C CA . GLU A 1 211 ? -0.769 -5.171 20.450 1.00 91.19 211 GLU A CA 1
ATOM 1569 C C . GLU A 1 211 ? -1.905 -4.384 21.118 1.00 91.19 211 GLU A C 1
ATOM 1571 O O . GLU A 1 211 ? -3.067 -4.809 21.157 1.00 91.19 211 GLU A O 1
ATOM 1576 N N . ARG A 1 212 ? -1.555 -3.216 21.665 1.00 94.88 212 ARG A N 1
ATOM 1577 C CA . ARG A 1 212 ? -2.443 -2.341 22.423 1.00 94.88 212 ARG A CA 1
ATOM 1578 C C . ARG A 1 212 ? -2.048 -0.882 22.228 1.00 94.88 212 ARG A C 1
ATOM 1580 O O . ARG A 1 212 ? -0.871 -0.543 22.294 1.00 94.88 212 ARG A O 1
ATOM 1587 N N . ALA A 1 213 ? -3.045 -0.021 22.066 1.00 95.81 213 ALA A N 1
ATOM 1588 C CA . ALA A 1 213 ? -2.889 1.425 22.022 1.00 95.81 213 ALA A CA 1
ATOM 1589 C C . ALA A 1 213 ? -3.918 2.094 22.938 1.00 95.81 213 ALA A C 1
ATOM 1591 O O . ALA A 1 213 ? -5.076 1.682 22.996 1.00 95.81 213 ALA A O 1
ATOM 1592 N N . GLU A 1 214 ? -3.501 3.141 23.641 1.00 96.50 214 GLU A N 1
ATOM 1593 C CA . GLU A 1 214 ? -4.395 4.011 24.401 1.00 96.50 214 GLU A CA 1
ATOM 1594 C C . GLU A 1 214 ? -4.455 5.371 23.709 1.00 96.50 214 GLU A C 1
ATOM 1596 O O . GLU A 1 214 ? -3.427 5.979 23.416 1.00 96.50 214 GLU A O 1
ATOM 1601 N N . LEU A 1 215 ? -5.666 5.815 23.391 1.00 94.56 215 LEU A N 1
ATOM 1602 C CA . LEU A 1 215 ? -5.943 7.019 22.625 1.00 94.56 215 LEU A CA 1
ATOM 1603 C C . LEU A 1 215 ? -6.782 7.970 23.471 1.00 94.56 215 LEU A C 1
ATOM 1605 O O . LEU A 1 215 ? -7.759 7.553 24.090 1.00 94.56 215 LEU A O 1
ATOM 1609 N N . GLN A 1 216 ? -6.439 9.254 23.441 1.00 94.44 216 GLN A N 1
ATOM 1610 C CA . GLN A 1 216 ? -7.291 10.318 23.964 1.00 94.44 216 GLN A CA 1
ATOM 1611 C C . GLN A 1 216 ? -7.928 11.061 22.794 1.00 94.44 216 GLN A C 1
ATOM 1613 O O . GLN A 1 216 ? -7.230 11.650 21.969 1.00 94.44 216 GLN A O 1
ATOM 1618 N N . LEU A 1 217 ? -9.256 11.025 22.714 1.00 91.94 217 LEU A N 1
ATOM 1619 C CA . LEU A 1 217 ? -10.020 11.730 21.693 1.00 91.94 217 LEU A CA 1
ATOM 1620 C C . LEU A 1 217 ? -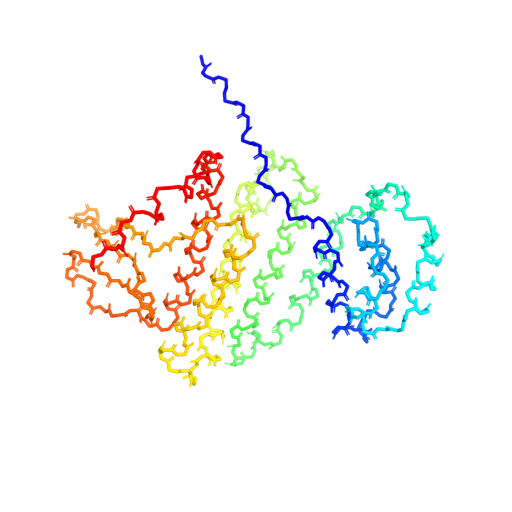10.558 13.043 22.255 1.00 91.94 217 LEU A C 1
ATOM 1622 O O . LEU A 1 217 ? -11.397 13.047 23.159 1.00 91.94 217 LEU A O 1
ATOM 1626 N N . ALA A 1 218 ? -10.104 14.156 21.683 1.00 91.81 218 ALA A N 1
ATOM 1627 C CA . ALA A 1 218 ? -10.731 15.453 21.889 1.00 91.81 218 ALA A CA 1
ATOM 1628 C C . ALA A 1 218 ? -12.018 15.527 21.059 1.00 91.81 218 ALA A C 1
ATOM 1630 O O . ALA A 1 218 ? -12.015 15.242 19.859 1.00 91.81 218 ALA A O 1
ATOM 1631 N N . LEU A 1 219 ? -13.125 15.896 21.699 1.00 89.81 219 LEU A N 1
ATOM 1632 C CA . LEU A 1 219 ? -14.392 16.112 21.010 1.00 89.81 219 LEU A CA 1
ATOM 1633 C C . LEU A 1 219 ? -14.458 17.563 20.500 1.00 89.81 219 LEU A C 1
ATOM 1635 O O . LEU A 1 219 ? -13.896 18.445 21.141 1.00 89.81 219 LEU A O 1
ATOM 1639 N N . PRO A 1 220 ? -15.167 17.848 19.390 1.00 88.25 220 PRO A N 1
ATOM 1640 C CA . PRO A 1 220 ? -15.245 19.203 18.824 1.00 88.25 220 PRO A CA 1
ATOM 1641 C C . PRO A 1 220 ? -15.865 20.252 19.753 1.00 88.25 220 PRO A C 1
ATOM 1643 O O . PRO A 1 220 ? -15.775 21.445 19.485 1.00 88.25 220 PRO A O 1
ATOM 1646 N N . ASN A 1 221 ? -16.565 19.807 20.796 1.00 86.00 221 ASN A N 1
ATOM 1647 C CA . ASN A 1 221 ? -17.082 20.684 21.826 1.00 86.00 221 ASN A CA 1
ATOM 1648 C C . ASN A 1 221 ? -16.045 20.766 22.951 1.00 86.00 221 ASN A C 1
ATOM 1650 O O . ASN A 1 221 ? -15.914 19.808 23.713 1.00 86.00 221 ASN A O 1
ATOM 1654 N N . ASP A 1 222 ? -15.356 21.906 23.052 1.00 73.50 222 ASP A N 1
ATOM 1655 C CA . ASP A 1 222 ? -14.274 22.169 24.018 1.00 73.50 222 ASP A CA 1
ATOM 1656 C C . ASP A 1 222 ? -14.680 21.951 25.491 1.00 73.50 222 ASP A C 1
ATOM 1658 O O . ASP A 1 222 ? -13.828 21.874 26.374 1.00 73.50 222 ASP A O 1
ATOM 1662 N N . GLU A 1 223 ? -15.981 21.848 25.779 1.00 84.88 223 GLU A N 1
ATOM 1663 C CA . GLU A 1 223 ? -16.511 21.611 27.124 1.00 84.88 223 GLU A CA 1
ATOM 1664 C C . GLU A 1 223 ? -16.592 20.126 27.517 1.00 84.88 223 GLU A C 1
ATOM 1666 O O . GLU A 1 223 ? -16.735 19.812 28.702 1.00 84.88 223 GLU A O 1
ATOM 1671 N N . ALA A 1 224 ? -16.530 19.197 26.558 1.00 81.56 224 ALA A N 1
ATOM 1672 C CA . ALA A 1 224 ? -16.600 17.772 26.862 1.00 81.56 224 ALA A CA 1
ATOM 1673 C C . ALA A 1 224 ? -15.212 17.235 27.260 1.00 81.56 224 ALA A C 1
ATOM 1675 O O . ALA A 1 224 ? -14.229 17.525 26.574 1.00 81.56 224 ALA A O 1
ATOM 1676 N N . PRO A 1 225 ? -15.100 16.431 28.337 1.00 86.00 225 PRO A N 1
ATOM 1677 C CA . PRO A 1 225 ? -13.832 15.802 28.683 1.00 86.00 225 PRO A CA 1
ATOM 1678 C C . PRO A 1 225 ? -13.357 14.910 27.531 1.00 86.00 225 PRO A C 1
ATOM 1680 O O . PRO A 1 225 ? -14.170 14.286 26.840 1.00 86.00 225 PRO A O 1
ATOM 1683 N N . ALA A 1 226 ? -12.037 14.849 27.339 1.00 91.25 226 ALA A N 1
ATOM 1684 C CA . ALA A 1 226 ? -11.437 13.927 26.385 1.00 91.25 226 ALA A CA 1
ATOM 1685 C C . ALA A 1 226 ? -11.878 12.490 26.698 1.00 91.25 226 ALA A C 1
ATOM 1687 O O . ALA A 1 226 ? -11.970 12.097 27.862 1.00 91.25 226 ALA A O 1
ATOM 1688 N N . VAL A 1 227 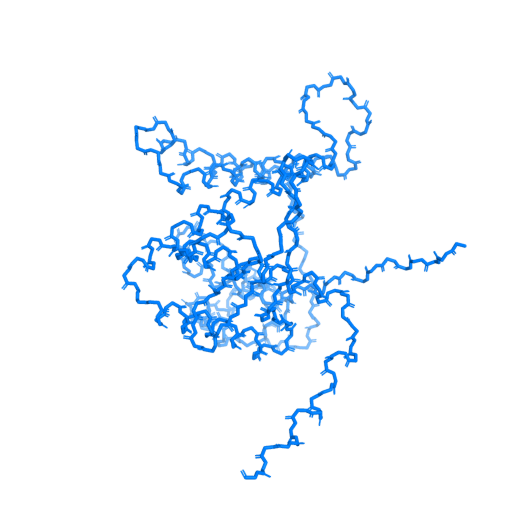? -12.163 11.721 25.652 1.00 93.06 227 VAL A N 1
ATOM 1689 C CA . VAL A 1 227 ? -12.564 10.319 25.776 1.00 93.06 227 VAL A CA 1
ATOM 1690 C C . VAL A 1 227 ? -11.320 9.449 25.714 1.00 93.06 227 VAL A C 1
ATOM 1692 O O . VAL A 1 227 ? -10.587 9.511 24.725 1.00 93.06 227 VAL A O 1
ATOM 1695 N N . THR A 1 228 ? -11.098 8.618 26.731 1.00 95.50 228 THR A N 1
ATOM 1696 C CA . THR A 1 228 ? -10.008 7.641 26.704 1.00 95.50 228 THR A CA 1
ATOM 1697 C C . THR A 1 228 ? -10.517 6.357 26.068 1.00 95.50 228 THR A C 1
ATOM 1699 O O . THR A 1 228 ? -11.524 5.775 26.484 1.00 95.50 228 THR A O 1
ATOM 1702 N N . MET A 1 229 ? -9.824 5.893 25.035 1.00 95.88 229 MET A N 1
ATOM 1703 C CA . MET A 1 229 ? -10.107 4.636 24.357 1.00 95.88 229 MET A CA 1
ATOM 1704 C C . MET A 1 229 ? -8.882 3.741 24.420 1.00 95.88 229 MET A C 1
ATOM 1706 O O . MET A 1 229 ? -7.785 4.142 24.056 1.00 95.88 229 MET A O 1
ATOM 1710 N N . THR A 1 230 ? -9.069 2.501 24.847 1.00 96.50 230 THR A N 1
ATOM 1711 C CA . THR A 1 230 ? -8.071 1.449 24.688 1.00 96.50 230 THR A CA 1
ATOM 1712 C C . THR A 1 230 ? -8.467 0.580 23.507 1.00 96.50 230 THR A C 1
ATOM 1714 O O . THR A 1 230 ? -9.524 -0.051 23.513 1.00 96.50 230 THR A O 1
ATOM 1717 N N . LEU A 1 231 ? -7.590 0.534 22.515 1.00 95.94 231 LEU A N 1
ATOM 1718 C CA . LEU A 1 231 ? -7.613 -0.417 21.419 1.00 95.94 231 LEU A CA 1
ATOM 1719 C C . LEU A 1 231 ? -6.700 -1.578 21.793 1.00 95.94 231 LEU A C 1
ATOM 1721 O O . LEU A 1 231 ? -5.548 -1.354 22.162 1.00 95.94 231 LEU A O 1
ATOM 1725 N N . TYR A 1 232 ? -7.187 -2.806 21.731 1.00 94.50 232 TYR A N 1
ATOM 1726 C CA . TYR A 1 232 ? -6.381 -3.974 22.076 1.00 94.50 232 TYR A CA 1
ATOM 1727 C C . TYR A 1 232 ? -6.836 -5.194 21.294 1.00 94.50 232 TYR A C 1
ATOM 1729 O O . TYR A 1 232 ? -7.981 -5.266 20.844 1.00 94.50 232 TYR A O 1
ATOM 1737 N N . ARG A 1 233 ? -5.949 -6.179 21.161 1.00 90.38 233 ARG A N 1
ATOM 1738 C CA . ARG A 1 233 ? -6.306 -7.470 20.583 1.00 90.38 233 ARG A CA 1
ATOM 1739 C C . ARG A 1 233 ? -6.451 -8.547 21.663 1.00 90.38 233 ARG A C 1
ATOM 1741 O O . ARG A 1 233 ? -5.461 -8.895 22.301 1.00 90.38 233 ARG A O 1
ATOM 1748 N N . PRO A 1 234 ? -7.653 -9.099 21.890 1.00 90.50 234 PRO A N 1
ATOM 1749 C CA . PRO A 1 234 ? -7.801 -10.306 22.689 1.00 90.50 234 PRO A CA 1
ATOM 1750 C C . PRO A 1 234 ? -7.190 -11.508 21.951 1.00 90.50 234 PRO A C 1
ATOM 1752 O O . PRO A 1 234 ? -7.239 -11.583 20.724 1.00 90.50 234 PRO A O 1
ATOM 1755 N N . SER A 1 235 ? -6.640 -12.468 22.699 1.00 84.44 235 SER A N 1
ATOM 1756 C CA . SER A 1 235 ? -6.061 -13.693 22.128 1.00 84.44 235 SER A CA 1
ATOM 1757 C C . SER A 1 235 ? -7.078 -14.419 21.233 1.00 84.44 235 SER A C 1
ATOM 1759 O O . SER A 1 235 ? -8.185 -14.731 21.676 1.00 84.44 235 SER A O 1
ATOM 1761 N N . GLY A 1 236 ? -6.711 -14.642 19.964 1.00 81.94 236 GLY A N 1
ATOM 1762 C CA . GLY A 1 236 ? -7.548 -15.309 18.961 1.00 81.94 236 GLY A CA 1
ATOM 1763 C C . GLY A 1 236 ? -8.798 -14.535 18.518 1.00 81.94 236 GLY A C 1
ATOM 1764 O O . GLY A 1 236 ? -9.702 -15.133 17.932 1.00 81.94 236 GLY A O 1
ATOM 1765 N N . GLY A 1 237 ? -8.895 -13.235 18.819 1.00 88.12 237 GLY A N 1
ATOM 1766 C CA . GLY A 1 237 ? -10.065 -12.414 18.507 1.00 88.12 237 GLY A CA 1
ATOM 1767 C C . GLY A 1 237 ? -9.774 -11.214 17.607 1.00 88.12 237 GLY A C 1
ATOM 1768 O O . GLY A 1 237 ? -8.629 -10.874 17.313 1.00 88.12 237 GLY A O 1
ATOM 1769 N N . LEU A 1 238 ? -10.855 -10.566 17.166 1.00 93.12 238 LEU A N 1
ATOM 1770 C CA . LEU A 1 238 ? -10.794 -9.291 16.452 1.00 93.12 238 LEU A CA 1
ATOM 1771 C C . LEU A 1 238 ? -10.323 -8.171 17.378 1.00 93.12 238 LEU A C 1
ATOM 1773 O O . LEU A 1 238 ? -10.450 -8.267 18.599 1.00 93.12 238 LEU A O 1
ATOM 1777 N N . LEU A 1 239 ? -9.821 -7.089 16.786 1.00 94.19 239 LEU A N 1
ATOM 1778 C CA . LEU A 1 239 ? -9.455 -5.887 17.518 1.00 94.19 239 LEU A CA 1
ATOM 1779 C C . LEU A 1 239 ? -10.679 -5.376 18.286 1.00 94.19 239 LEU A C 1
ATOM 1781 O O . LEU A 1 239 ? -11.781 -5.268 17.746 1.00 94.19 239 LEU A O 1
ATOM 1785 N N . ALA A 1 240 ? -10.480 -5.107 19.570 1.00 93.94 240 ALA A N 1
ATOM 1786 C CA . ALA A 1 240 ? -11.506 -4.672 20.494 1.00 93.94 240 ALA A CA 1
ATOM 1787 C C . ALA A 1 240 ? -11.237 -3.238 20.951 1.00 93.94 240 ALA A C 1
ATOM 1789 O O . ALA A 1 240 ? -10.096 -2.779 21.034 1.00 93.94 240 ALA A O 1
ATOM 1790 N N . VAL A 1 241 ? -12.322 -2.541 21.273 1.00 95.25 241 VAL A N 1
ATOM 1791 C CA . VAL A 1 241 ? -12.315 -1.202 21.861 1.00 95.25 241 VAL A CA 1
ATOM 1792 C C . VAL A 1 241 ? -12.915 -1.298 23.253 1.00 95.25 241 VAL A C 1
ATOM 1794 O O . VAL A 1 241 ? -13.989 -1.870 23.434 1.00 95.25 241 VAL A O 1
ATOM 1797 N N . SER A 1 242 ? -12.261 -0.682 24.228 1.00 94.94 242 SER A N 1
ATOM 1798 C CA . SER A 1 242 ? -12.883 -0.306 25.498 1.00 94.94 242 SER A CA 1
ATOM 1799 C C . SER A 1 242 ? -12.714 1.189 25.731 1.00 94.94 242 SER A C 1
ATOM 1801 O O . SER A 1 242 ? -11.708 1.763 25.322 1.00 94.94 242 SER A O 1
ATOM 1803 N N . SER A 1 243 ? -13.665 1.823 26.408 1.00 94.88 243 SER A N 1
ATOM 1804 C CA . SER A 1 243 ? -13.588 3.243 26.751 1.00 94.88 243 SER A CA 1
ATOM 1805 C C . SER A 1 243 ? -14.093 3.490 28.166 1.00 94.88 243 SER A C 1
ATOM 1807 O O . SER A 1 243 ? -14.915 2.732 28.680 1.00 94.88 243 SER A O 1
ATOM 1809 N N . ASP A 1 244 ? -13.591 4.558 28.782 1.00 91.44 244 ASP A N 1
ATOM 1810 C CA . ASP A 1 244 ? -14.112 5.117 30.031 1.00 91.44 244 ASP A CA 1
ATOM 1811 C C . ASP A 1 244 ? -15.394 5.947 29.827 1.00 91.44 244 ASP A C 1
ATOM 1813 O O . ASP A 1 244 ? -16.091 6.268 30.792 1.00 91.44 244 ASP A O 1
ATOM 1817 N N . SER A 1 245 ? -15.724 6.280 28.577 1.00 91.88 245 SER A N 1
ATOM 1818 C CA . SER A 1 245 ? -16.837 7.150 28.228 1.00 91.88 245 SER A CA 1
ATOM 1819 C C . SER A 1 245 ? -18.077 6.363 27.801 1.00 91.88 245 SER A C 1
ATOM 1821 O O . S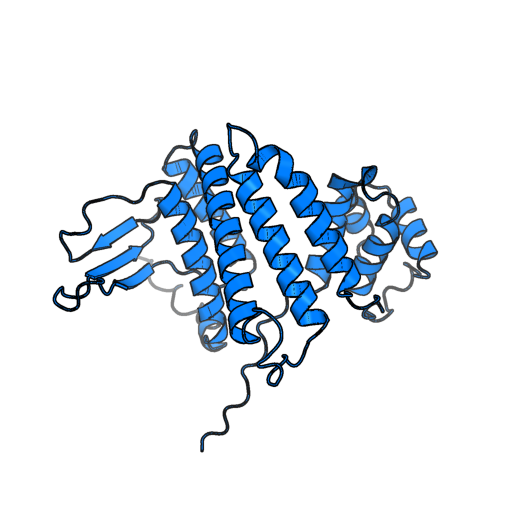ER A 1 245 ? -17.990 5.490 26.934 1.00 91.88 245 SER A O 1
ATOM 1823 N N . PRO A 1 246 ? -19.277 6.731 28.294 1.00 90.25 246 PRO A N 1
ATOM 1824 C CA . PRO A 1 246 ? -20.534 6.134 27.841 1.00 90.25 246 PRO A CA 1
ATOM 1825 C C . PRO A 1 246 ? -20.881 6.495 26.389 1.00 90.25 246 PRO A C 1
ATOM 1827 O O . PRO A 1 246 ? -21.821 5.937 25.828 1.00 90.25 246 PRO A O 1
ATOM 1830 N N . LEU A 1 247 ? -20.150 7.434 25.776 1.00 87.31 247 LEU A N 1
ATOM 1831 C CA . LEU A 1 247 ? -20.327 7.809 24.372 1.00 87.31 247 LEU A CA 1
ATOM 1832 C C . LEU A 1 247 ? -19.855 6.707 23.412 1.00 87.31 247 LEU A C 1
ATOM 1834 O O . LEU A 1 247 ? -20.262 6.691 22.252 1.00 87.31 247 LEU A O 1
ATOM 1838 N N . VAL A 1 248 ? -19.031 5.770 23.890 1.00 88.12 248 VAL A N 1
ATOM 1839 C CA . VAL A 1 248 ? -18.548 4.622 23.120 1.00 88.12 248 VAL A CA 1
ATOM 1840 C C . VAL A 1 248 ? -19.327 3.382 23.559 1.00 88.12 248 VAL A C 1
ATOM 1842 O O . VAL A 1 248 ? -18.949 2.686 24.495 1.00 88.12 248 VAL A O 1
ATOM 1845 N N . ALA A 1 249 ? -20.451 3.114 22.893 1.00 81.56 249 ALA A N 1
ATOM 1846 C CA . ALA A 1 249 ? -21.357 2.017 23.260 1.00 81.56 249 ALA A CA 1
ATOM 1847 C C . ALA A 1 249 ? -21.283 0.789 22.326 1.00 81.56 249 ALA A C 1
ATOM 1849 O O . ALA A 1 249 ? -22.027 -0.171 22.519 1.00 81.56 249 ALA A O 1
ATOM 1850 N N . GLY A 1 250 ? -20.432 0.817 21.296 1.00 83.00 250 GLY A N 1
ATOM 1851 C CA . GLY A 1 250 ? -20.413 -0.182 20.223 1.00 83.00 250 GLY A CA 1
ATOM 1852 C C . GLY A 1 250 ? -19.183 -1.086 20.222 1.00 83.00 250 GLY A C 1
ATOM 1853 O O . GLY A 1 250 ? -18.104 -0.696 20.661 1.00 83.00 250 GLY A O 1
ATOM 1854 N N . GLN A 1 251 ? -19.352 -2.288 19.669 1.00 89.25 251 GLN A N 1
ATOM 1855 C CA . GLN A 1 251 ? -18.231 -3.085 19.175 1.00 89.25 251 GLN A CA 1
ATOM 1856 C C . GLN A 1 251 ? -17.776 -2.541 17.819 1.00 89.25 251 GLN A C 1
ATOM 1858 O O . GLN A 1 251 ? -18.565 -1.939 17.088 1.00 89.25 251 GLN A O 1
ATOM 1863 N N . LEU A 1 252 ? -16.508 -2.770 17.485 1.00 92.62 252 LEU A N 1
ATOM 1864 C CA . LEU A 1 252 ? -16.016 -2.512 16.138 1.00 92.62 252 LEU A CA 1
ATOM 1865 C C . LEU A 1 252 ? -16.711 -3.451 15.159 1.00 92.62 252 LEU A C 1
ATOM 1867 O O . LEU A 1 252 ? -16.787 -4.658 15.390 1.00 92.62 252 LEU A O 1
ATOM 1871 N N . ASP A 1 253 ? -17.199 -2.895 14.057 1.00 92.75 253 ASP A N 1
ATOM 1872 C CA . ASP A 1 253 ? -17.593 -3.707 12.919 1.00 92.75 253 ASP A CA 1
ATOM 1873 C C . ASP A 1 253 ? -16.349 -4.194 12.152 1.00 92.75 253 ASP A C 1
ATOM 1875 O O . ASP A 1 253 ? -15.200 -3.872 12.474 1.00 92.75 253 ASP A O 1
ATOM 1879 N N . ARG A 1 254 ? -16.565 -5.007 11.114 1.00 92.75 254 ARG A N 1
ATOM 1880 C CA . ARG A 1 254 ? -15.465 -5.567 10.315 1.00 92.75 254 ARG A CA 1
ATOM 1881 C C . ARG A 1 254 ? -14.656 -4.492 9.596 1.00 92.75 254 ARG A C 1
ATOM 1883 O O . ARG A 1 254 ? -13.441 -4.637 9.487 1.00 92.75 254 ARG A O 1
ATOM 1890 N N . ARG A 1 255 ? -15.308 -3.414 9.149 1.00 92.81 255 ARG A N 1
ATOM 1891 C CA . ARG A 1 255 ? -14.625 -2.286 8.506 1.00 92.81 255 ARG A CA 1
ATOM 1892 C C . ARG A 1 255 ? -13.710 -1.586 9.505 1.00 92.81 255 ARG A C 1
ATOM 1894 O O . ARG A 1 255 ? -12.545 -1.358 9.200 1.00 92.81 255 ARG A O 1
ATOM 1901 N N . GLY A 1 256 ? -14.205 -1.323 10.712 1.00 93.25 256 GLY A N 1
ATOM 1902 C CA . GLY A 1 256 ? -13.443 -0.772 11.827 1.00 93.25 256 GLY A CA 1
ATOM 1903 C C . GLY A 1 256 ? -12.269 -1.663 12.226 1.00 93.25 256 GLY A C 1
ATOM 1904 O O . GLY A 1 256 ? -11.170 -1.151 12.420 1.00 93.25 256 GLY A O 1
ATOM 1905 N N . HIS A 1 257 ? -12.454 -2.988 12.271 1.00 93.56 257 HIS A N 1
ATOM 1906 C CA . HIS A 1 257 ? -11.361 -3.945 12.501 1.00 93.56 257 HIS A CA 1
ATOM 1907 C C . HIS A 1 257 ? -10.265 -3.832 11.433 1.00 93.56 257 HIS A C 1
ATOM 1909 O O . HIS A 1 257 ? -9.090 -3.688 11.774 1.00 93.56 257 HIS A O 1
ATOM 1915 N N . VAL A 1 258 ? -10.631 -3.853 10.147 1.00 93.44 258 VAL A N 1
ATOM 1916 C CA . VAL A 1 258 ? -9.677 -3.739 9.029 1.00 93.44 258 VAL A CA 1
ATOM 1917 C C . VAL A 1 258 ? -8.953 -2.388 9.055 1.00 93.44 258 VAL A C 1
ATOM 1919 O O . VAL A 1 258 ? -7.726 -2.344 8.938 1.00 93.44 258 VAL A O 1
ATOM 1922 N N . ALA A 1 259 ? -9.686 -1.292 9.264 1.00 92.94 259 ALA A N 1
ATOM 1923 C CA . ALA A 1 259 ? -9.128 0.055 9.309 1.00 92.94 259 ALA A CA 1
ATOM 1924 C C . ALA A 1 259 ? -8.157 0.246 10.485 1.00 92.94 259 ALA A C 1
ATOM 1926 O O . ALA A 1 259 ? -7.050 0.750 10.296 1.00 92.94 259 ALA A O 1
ATOM 1927 N N . LEU A 1 260 ? -8.526 -0.202 11.690 1.00 94.31 260 LEU A N 1
ATOM 1928 C CA . LEU A 1 260 ? -7.672 -0.078 12.873 1.00 94.31 260 LEU A CA 1
ATOM 1929 C C . LEU A 1 260 ? -6.461 -1.007 12.829 1.00 94.31 260 LEU A C 1
ATOM 1931 O O . LEU A 1 260 ? -5.394 -0.618 13.292 1.00 94.31 260 LEU A O 1
ATOM 1935 N N . THR A 1 261 ? -6.582 -2.185 12.216 1.00 92.81 261 THR A N 1
ATOM 1936 C CA . THR A 1 261 ? -5.428 -3.059 11.956 1.00 92.81 261 THR A CA 1
ATOM 1937 C C . THR A 1 261 ? -4.412 -2.360 11.048 1.00 92.81 261 THR A C 1
ATOM 1939 O O . THR A 1 261 ? -3.220 -2.339 11.349 1.00 92.81 261 THR A O 1
ATOM 1942 N N . ALA A 1 262 ? -4.870 -1.714 9.970 1.00 91.00 262 ALA A N 1
ATOM 1943 C CA . ALA A 1 262 ? -3.987 -0.929 9.107 1.00 91.00 262 ALA A CA 1
ATOM 1944 C C . ALA A 1 262 ? -3.379 0.279 9.846 1.00 91.00 262 ALA A C 1
ATOM 1946 O O . ALA A 1 262 ? -2.206 0.594 9.653 1.00 91.00 262 ALA A O 1
ATOM 1947 N N . ALA A 1 263 ? -4.146 0.935 10.722 1.00 92.69 263 ALA A N 1
ATOM 1948 C CA . ALA A 1 263 ? -3.636 2.023 11.554 1.00 92.69 263 ALA A CA 1
ATOM 1949 C C . ALA A 1 263 ? -2.557 1.541 12.541 1.00 92.69 263 ALA A C 1
ATOM 1951 O O . ALA A 1 263 ? -1.552 2.225 12.720 1.00 92.69 263 ALA A O 1
ATOM 1952 N N . PHE A 1 264 ? -2.722 0.358 13.139 1.00 93.62 264 PHE A N 1
ATOM 1953 C CA . PHE A 1 264 ? -1.723 -0.260 14.014 1.00 93.62 264 PHE A CA 1
ATOM 1954 C C . PHE A 1 264 ? -0.408 -0.529 13.277 1.00 93.62 264 PHE A C 1
ATOM 1956 O O . PHE A 1 264 ? 0.650 -0.229 13.824 1.00 93.62 264 PHE A O 1
ATOM 1963 N N . ASP A 1 265 ? -0.455 -0.994 12.025 1.00 90.25 265 ASP A N 1
ATOM 1964 C CA . ASP A 1 265 ? 0.744 -1.148 11.186 1.00 90.25 265 ASP A CA 1
A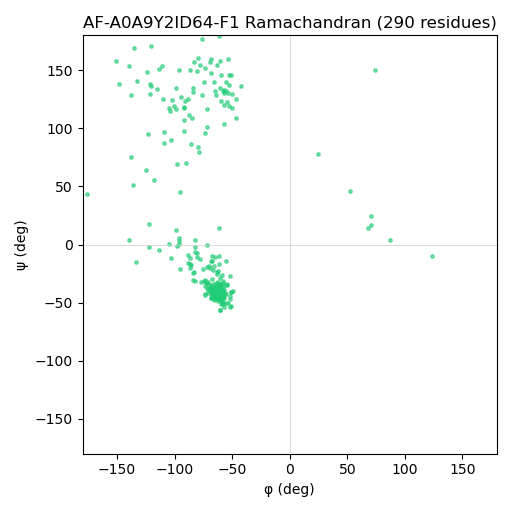TOM 1965 C C . ASP A 1 265 ? 1.430 0.201 10.887 1.00 90.25 265 ASP A C 1
ATOM 1967 O O . ASP A 1 265 ? 2.657 0.310 10.925 1.00 90.25 265 ASP A O 1
ATOM 1971 N N . VAL A 1 266 ? 0.657 1.262 10.630 1.00 90.69 266 VAL A N 1
ATOM 1972 C CA . VAL A 1 266 ? 1.215 2.612 10.435 1.00 90.69 266 VAL A CA 1
ATOM 1973 C C . VAL A 1 266 ? 1.881 3.126 11.715 1.00 90.69 266 VAL A C 1
ATOM 1975 O O . VAL A 1 266 ? 2.987 3.663 11.649 1.00 90.69 266 VAL A O 1
ATOM 1978 N N . ILE A 1 267 ? 1.243 2.943 12.875 1.00 92.19 267 ILE A N 1
ATOM 1979 C CA . ILE A 1 267 ? 1.800 3.338 14.177 1.00 92.19 267 ILE A CA 1
ATOM 1980 C C . ILE A 1 267 ? 3.070 2.537 14.474 1.00 92.19 267 ILE A C 1
ATOM 1982 O O . ILE A 1 267 ? 4.079 3.135 14.837 1.00 92.19 267 ILE A O 1
ATOM 1986 N N . ALA A 1 268 ? 3.052 1.218 14.273 1.00 90.94 268 ALA A N 1
ATOM 1987 C CA . ALA A 1 268 ? 4.217 0.354 14.440 1.00 90.94 268 ALA A CA 1
ATOM 1988 C C . ALA A 1 268 ? 5.417 0.860 13.629 1.00 90.94 268 ALA A C 1
ATOM 1990 O O . ALA A 1 268 ? 6.487 1.077 14.191 1.00 90.94 268 ALA A O 1
ATOM 1991 N N . ARG A 1 269 ? 5.219 1.138 12.333 1.00 88.31 269 ARG A N 1
ATOM 1992 C CA . ARG A 1 269 ? 6.268 1.677 11.451 1.00 88.31 269 ARG A CA 1
ATOM 1993 C C . ARG A 1 269 ? 6.765 3.054 11.881 1.00 88.31 269 ARG A C 1
ATOM 1995 O O . ARG A 1 269 ? 7.949 3.350 11.750 1.00 88.31 269 ARG A O 1
ATOM 2002 N N . ALA A 1 270 ? 5.878 3.914 12.377 1.00 89.25 270 ALA A N 1
ATOM 2003 C CA . ALA A 1 270 ? 6.275 5.221 12.892 1.00 89.25 270 ALA A CA 1
ATOM 2004 C C . ALA A 1 270 ? 7.111 5.096 14.177 1.00 89.25 270 ALA A C 1
ATOM 2006 O O . ALA A 1 270 ? 8.088 5.825 14.345 1.00 89.25 270 ALA A O 1
ATOM 2007 N N . LEU A 1 271 ? 6.746 4.166 15.065 1.00 90.38 271 LEU A N 1
ATOM 2008 C CA . LEU A 1 271 ? 7.466 3.902 16.308 1.00 90.38 271 LEU A CA 1
ATOM 2009 C C . LEU A 1 271 ? 8.803 3.192 16.070 1.00 90.38 271 LEU A C 1
ATOM 2011 O O . LEU A 1 271 ? 9.763 3.481 16.774 1.00 90.38 271 LEU A O 1
ATOM 2015 N N . GLU A 1 272 ? 8.901 2.332 15.055 1.00 88.69 272 GLU A N 1
ATOM 2016 C CA . GLU A 1 272 ? 10.142 1.653 14.657 1.00 88.69 272 GLU A CA 1
ATOM 2017 C C . GLU A 1 272 ? 11.306 2.641 14.482 1.00 88.69 272 GLU A C 1
ATOM 2019 O O . GLU A 1 272 ? 12.407 2.390 14.962 1.00 88.69 272 GLU A O 1
ATOM 2024 N N . ALA A 1 273 ? 11.044 3.810 13.890 1.00 85.38 273 ALA A N 1
ATOM 2025 C CA . ALA A 1 273 ? 12.047 4.849 13.656 1.00 85.38 273 ALA A CA 1
ATOM 2026 C C . ALA A 1 273 ? 12.585 5.527 14.933 1.00 85.38 273 ALA A C 1
ATOM 2028 O O . ALA A 1 273 ? 13.576 6.254 14.862 1.00 85.38 273 ALA A O 1
ATOM 2029 N N . VAL A 1 274 ? 11.928 5.343 16.084 1.00 89.56 274 VAL A N 1
ATOM 2030 C CA . VAL A 1 274 ? 12.352 5.912 17.376 1.00 89.56 274 VAL A CA 1
ATOM 2031 C C . VAL A 1 274 ? 12.792 4.852 18.387 1.00 89.56 274 VAL A C 1
ATOM 2033 O O . VAL A 1 274 ? 13.260 5.212 19.468 1.00 89.56 274 VAL A O 1
ATOM 2036 N N . LEU A 1 275 ? 12.655 3.564 18.059 1.00 86.00 275 LEU A N 1
ATOM 2037 C CA . LEU A 1 275 ? 13.177 2.472 18.876 1.00 86.00 275 LEU A CA 1
ATOM 2038 C C . LEU A 1 275 ? 14.699 2.380 18.721 1.00 86.00 275 LEU A C 1
ATOM 2040 O O . LEU A 1 275 ? 15.244 2.547 17.633 1.00 86.00 275 LEU A O 1
ATOM 2044 N N . THR A 1 276 ? 15.394 2.116 19.825 1.00 86.38 276 THR A N 1
ATOM 2045 C CA . THR A 1 276 ? 16.835 1.843 19.817 1.00 86.38 276 THR A CA 1
ATOM 2046 C C . THR A 1 276 ? 17.097 0.375 19.482 1.00 86.38 276 THR A C 1
ATOM 2048 O O . THR A 1 276 ? 16.249 -0.472 19.749 1.00 86.38 276 THR A O 1
ATOM 2051 N N . ASP A 1 277 ? 18.292 0.046 18.978 1.00 82.25 277 ASP A N 1
ATOM 2052 C CA . ASP A 1 277 ? 18.697 -1.351 18.727 1.00 82.25 277 ASP A CA 1
ATOM 2053 C C . ASP A 1 277 ? 18.556 -2.231 19.984 1.00 82.25 277 ASP A C 1
ATOM 2055 O O . ASP A 1 277 ? 18.165 -3.395 19.901 1.00 82.25 277 ASP A O 1
ATOM 2059 N N . ASP A 1 278 ? 18.789 -1.648 21.165 1.00 83.62 278 ASP A N 1
ATOM 2060 C CA . ASP A 1 278 ? 18.616 -2.313 22.461 1.00 83.62 278 ASP A CA 1
ATOM 2061 C C . ASP A 1 278 ? 17.183 -2.824 22.692 1.00 83.62 278 ASP A C 1
ATOM 2063 O O . ASP A 1 278 ? 17.000 -3.812 23.399 1.00 83.62 278 ASP A O 1
ATOM 2067 N N . ALA A 1 279 ? 16.170 -2.213 22.063 1.00 79.50 279 ALA A N 1
ATOM 2068 C CA . ALA A 1 279 ? 14.782 -2.671 22.147 1.00 79.50 279 ALA A CA 1
ATOM 2069 C C . ALA A 1 279 ? 14.569 -4.054 21.500 1.00 79.50 279 ALA A C 1
ATOM 2071 O O . ALA A 1 279 ? 13.583 -4.721 21.807 1.00 79.50 279 ALA A O 1
ATOM 2072 N N . TYR A 1 280 ? 15.489 -4.497 20.635 1.00 77.75 280 TYR A N 1
ATOM 2073 C CA . TYR A 1 280 ? 15.423 -5.780 19.926 1.00 77.75 280 TYR A CA 1
ATOM 2074 C C . TYR A 1 280 ? 16.351 -6.854 20.511 1.00 77.75 280 TYR A C 1
ATOM 2076 O O . TYR A 1 280 ? 16.251 -8.022 20.138 1.00 77.75 280 TYR A O 1
ATOM 2084 N N . LEU A 1 281 ? 17.271 -6.482 21.406 1.00 73.19 281 LEU A N 1
ATOM 2085 C CA . LEU A 1 281 ? 18.303 -7.387 21.924 1.00 73.19 281 LEU A CA 1
ATOM 2086 C C . LEU A 1 281 ? 17.861 -8.183 23.161 1.00 73.19 281 LEU A C 1
ATOM 2088 O O . LEU A 1 281 ? 18.559 -9.119 23.553 1.00 73.19 281 LEU A O 1
ATOM 2092 N N . ASP A 1 282 ? 16.704 -7.871 23.750 1.00 60.06 282 ASP A N 1
ATOM 2093 C CA . ASP A 1 282 ? 16.273 -8.442 25.030 1.00 60.06 282 ASP A CA 1
ATOM 2094 C C . ASP A 1 282 ? 15.339 -9.664 24.908 1.00 60.06 282 ASP A C 1
ATOM 2096 O O . ASP A 1 282 ? 14.347 -9.812 25.621 1.00 60.06 282 ASP A O 1
ATOM 2100 N N . ASP A 1 283 ? 15.682 -10.604 24.021 1.00 54.97 283 ASP A N 1
ATOM 2101 C CA . ASP A 1 283 ? 15.001 -11.912 23.922 1.00 54.97 283 ASP A CA 1
ATOM 2102 C C . ASP A 1 283 ? 15.341 -12.846 25.115 1.00 54.97 283 ASP A C 1
ATOM 2104 O O . ASP A 1 283 ? 14.879 -13.987 25.214 1.00 54.97 283 ASP A O 1
ATOM 2108 N N . THR A 1 284 ? 16.176 -12.370 26.048 1.00 52.62 284 THR A N 1
ATOM 2109 C CA . THR A 1 284 ? 16.619 -13.097 27.244 1.00 52.62 284 THR A CA 1
ATOM 2110 C C . THR A 1 284 ? 15.694 -12.968 28.451 1.00 52.62 284 THR A C 1
ATOM 2112 O O . THR A 1 284 ? 15.739 -13.848 29.311 1.00 52.62 284 THR A O 1
ATOM 2115 N N . ILE A 1 285 ? 14.830 -11.949 28.526 1.00 54.34 285 ILE A N 1
ATOM 2116 C CA . ILE A 1 285 ? 13.977 -11.740 29.711 1.00 54.34 285 ILE A CA 1
ATOM 2117 C C . ILE A 1 285 ? 12.680 -12.573 29.684 1.00 54.34 285 ILE A C 1
ATOM 2119 O O . ILE A 1 285 ? 12.191 -12.955 30.742 1.00 54.34 285 ILE A O 1
ATOM 2123 N N . ASN A 1 286 ? 12.166 -12.979 28.516 1.00 52.25 286 ASN A N 1
ATOM 2124 C CA . ASN A 1 286 ? 10.875 -13.691 28.428 1.00 52.25 286 ASN A CA 1
ATOM 2125 C C . ASN A 1 286 ? 10.947 -15.234 28.368 1.00 52.25 286 ASN A C 1
ATOM 2127 O O . ASN A 1 286 ? 9.907 -15.889 28.310 1.00 52.25 286 ASN A O 1
ATOM 2131 N N . LYS A 1 287 ? 12.136 -15.858 28.413 1.00 53.00 287 LYS A N 1
ATOM 2132 C CA . LYS A 1 287 ? 12.278 -17.337 28.363 1.00 53.00 287 LYS A CA 1
ATOM 2133 C C . LYS A 1 287 ? 12.406 -18.033 29.722 1.00 53.00 287 LYS A C 1
ATOM 2135 O O . LYS A 1 287 ? 12.612 -19.247 29.754 1.00 53.00 287 LYS A O 1
ATOM 2140 N N . GLY A 1 288 ? 12.266 -17.322 30.839 1.00 48.47 288 GLY A N 1
ATOM 2141 C CA . GLY A 1 288 ? 12.467 -17.913 32.162 1.00 48.47 288 GLY A CA 1
ATOM 2142 C C . GLY A 1 288 ? 11.447 -17.490 33.206 1.00 48.47 288 GLY A C 1
ATOM 2143 O O . GLY A 1 288 ? 11.826 -16.697 34.046 1.00 48.47 288 GLY A O 1
ATOM 2144 N N . ASP A 1 289 ? 10.212 -18.018 33.170 1.00 46.47 289 ASP A N 1
ATOM 2145 C CA . ASP A 1 289 ? 9.478 -18.425 34.400 1.00 46.47 289 ASP A CA 1
ATOM 2146 C C . ASP A 1 289 ? 8.098 -19.093 34.170 1.00 46.47 289 ASP A C 1
ATOM 2148 O O . ASP A 1 289 ? 7.111 -18.823 34.850 1.00 46.47 289 ASP A O 1
ATOM 2152 N N . HIS A 1 290 ? 7.982 -20.016 33.210 1.00 47.44 290 HIS A N 1
ATOM 2153 C CA . HIS A 1 290 ? 6.799 -20.894 33.107 1.00 47.44 290 HIS A CA 1
ATOM 2154 C C . HIS A 1 290 ? 7.181 -22.366 33.277 1.00 47.44 290 HIS A C 1
ATOM 2156 O O . HIS A 1 290 ? 6.926 -23.219 32.427 1.00 47.44 290 HIS A O 1
ATOM 2162 N N . ARG A 1 291 ? 7.833 -22.656 34.406 1.00 48.84 291 ARG A N 1
ATOM 2163 C CA . ARG A 1 291 ? 7.860 -23.988 35.011 1.00 48.84 291 ARG A CA 1
ATOM 2164 C C . ARG A 1 291 ? 7.335 -23.865 36.434 1.00 48.84 291 ARG A C 1
ATOM 2166 O O . ARG A 1 291 ? 8.120 -23.563 37.317 1.00 48.84 291 ARG A O 1
ATOM 2173 N N . ASP A 1 292 ? 6.046 -24.128 36.599 1.00 52.38 292 ASP A N 1
ATOM 2174 C CA . ASP A 1 292 ? 5.452 -24.704 37.809 1.00 52.38 292 ASP A CA 1
ATOM 2175 C C . ASP A 1 292 ? 4.255 -25.575 37.401 1.00 52.38 292 ASP A C 1
ATOM 2177 O O . ASP A 1 292 ? 3.432 -25.104 36.579 1.00 52.38 292 ASP A O 1
#

Secondary structure (DSSP, 8-state):
----PPPPP--PPPHHHHHHHHHHHHHHTTTT-TTSHHHHHHHHHHTT---HHHHHHHTTS-HHHHHHHHHHTT--TT---S--PPP-PPPPPHHHHHHHHHHHHHHHHHHHHSSS--HHHHHHHHHHHHHHHHHHHHH-TT--TT-TTSTT---HHHHHHHHHHHHHHHHHHHHHHHHHHGGG--HHHHHHHHHHHHHHHHHTT-----SEEEEEEPPSSTTSPPEEEEEE--TTS--EEEESSTT------HHHHHHHHHHHHHHHHHHHTT--THHHH-TTSTTS----

Sequence (292 aa):
MPNTTPPEPAAAVPAQAMALEALQAWARNRDRMPDDRATLVALAWRTGARNIRELARLADVSRDTIYADLRARGIDAGDRTAAATTPKYQPLTAAAIAGLGRLVQTRALPSLIGADRQPLAEAVWALGIALDRIEHLLEHPHGTDDTAGEAGIGSRAQVLQDIVDRAATVIDEAQGLLTEEFAGFTDAQLAARTEEAEIAALDGGQRPVVERAELQLALPNDEAPAVTMTLYRPSGGLLAVSSDSPLVAGQLDRRGHVALTAAFDVIARALEAVLTDDAYLDDTINKGDHRD

pLDDT: mean 85.67, std 14.24, range [36.34, 98.44]

Mean predicted aligned error: 8.64 Å

Radius of gyration: 24.12 Å; Cα contacts (8 Å, |Δi|>4): 279; chains: 1; bounding box: 57×60×62 Å

Organism: NCBI:txid715471

Foldseek 3Di:
DDPPDPQDPDDPDQQLVVLLVVLLVCLVVCVPCVPCNLVSLCSNVLSQPLDLVSSCVSNVHDSVVSCVSCVVVVHDSVCSVPHSDNDPDDPDALVNLLVVLVVLLVVLVVLCPDPHNQLQSLLSNLVSVLSNLVSVCRVVVPWPPDCPDDDDDDTPVVSVVSNVVSVVSNVLSVLVVVVVVCPPPDQLRVLVVLVVVVVVVVVVVQWDFDQKDWDWADDPPNPDHTKIWIWHDDVSGFIFIDTPDPVPPDTDDSSSSSVVSVVRRVVRSVVSSVDDPVVSPPPPPPPDDPDD